Protein AF-A0A2E5TQA6-F1 (afdb_monomer)

Solvent-accessible surface area (backbone atoms only — not comparable to full-atom values): 20624 Å² total; per-residue (Å²): 137,81,85,86,77,89,79,81,74,94,66,56,70,70,44,49,50,52,19,52,49,44,51,55,39,39,76,77,41,72,73,58,45,57,60,55,40,61,75,59,32,71,75,54,33,51,56,29,52,53,41,46,72,66,55,74,89,68,59,69,68,64,54,51,52,51,49,49,53,54,50,50,57,52,48,74,74,38,82,82,77,89,46,73,68,60,58,50,50,53,50,45,73,73,61,75,68,86,74,88,72,92,64,92,61,82,86,48,65,57,52,74,56,75,82,46,61,63,68,62,53,50,63,52,45,76,80,46,54,69,68,56,51,22,52,50,50,69,57,40,53,72,67,59,39,49,56,49,45,71,74,43,56,74,66,61,36,54,54,32,59,61,42,42,80,63,65,63,93,66,57,68,70,56,53,51,51,51,35,51,51,51,50,54,50,49,61,65,69,24,59,72,54,51,50,50,50,48,38,48,51,50,17,56,51,43,54,73,38,59,68,70,66,32,51,53,54,50,52,57,37,43,77,77,38,52,69,59,39,52,55,24,57,74,56,39,76,45,76,84,53,51,68,38,37,52,66,73,52,42,30,58,46,56,74,76,54,56,56,65,43,51,22,28,40,53,58,96,54,59,67,71,53,54,49,53,54,52,72,48,45,53,74,68,55,38,56,52,34,55,54,37,36,63,62,26,71,83,69,55,48,72,67,57,22,52,53,26,38,43,51,52,51,51,49,45,52,51,38,32,77,70,66,77,32,85,84,63,68,54,75,78,78,76,75,77,74,80,77,74,79,77,75,84,80,79,73,88,87,133

Radius of gyration: 35.22 Å; Cα contacts (8 Å, |Δi|>4): 214; chains: 1; bounding box: 75×88×120 Å

Nearest PDB structures (foldseek):
  8wiw-assembly1_Z  TM=4.239E-01  e=2.970E-12  Salmonella enterica subsp. enterica serovar Typhimurium str. LT2
  8umx-assembly1_B  TM=4.425E-01  e=3.751E-11  Salmonella enterica subsp. enterica serovar Typhimurium
  8wo5-assembly1_C6  TM=2.842E-01  e=3.751E-11  Salmonella enterica subsp. enterica serovar Typhimurium str. LT2
  8umd-assembly1_B  TM=2.785E-01  e=2.424E-10  Salmonella enterica subsp. enterica serovar Typhimurium
  3usy-assembly1_A  TM=4.123E-01  e=1.967E-07  Helicobacter pylori

pLDDT: mean 73.98, std 16.47, range [30.72, 93.94]

Sequence (350 aa):
MSDAASSTSSFSEPVKKVAMLLLFLEMNKPSLSKGILKAMGESKSRIVLEAMSSLGNIDHSSFNETIMQFHQLLVEKKSMIGGKNLSSMLFQQAFDVTESKKSITYDKPFQYLESIDNDAILAMFDRLSLQMKALILYYISQEKSSQLLQKMDTETSKLLFKKVFSVKIISPNYVNKLDKKLYDQFMNSSEGQSAKSIVLKFAAILEQTPADKRNDLLSSIEEDNPELLEDIKANMLSFENLVRLKDEELQLILSNIDMKDLSYALQGVDDSIKEKIQTNISSRAKSILDEELEAAKERADDDSTNAAQLKILGMARSLQSSGKVTLKLVEAEKKEGDKGEKKDDKGDKK

Foldseek 3Di:
DDDDDDDDDPDDPVLLLVLLVLVVCCVVPNPPVVVVLVVCDDVSSVSSVVSNVVVPDDDPVVSVVSVVVVVVVVPVVDDPDPDPVVVVVVVCVVPVDPDDDPDVDPPFQLAVVVVDDLVLVVVVCVVDDLLVVLVNLLGYDPVSSVVNLVPDDPVSSVSSVVNNVVNDPDPVVVSVVVSVVSVVVSVVVCPVVVLLVVLLVVLVVLLLDFPVVSVVVLVVCCVVPVVSSVSSVLNHDALLLLLLFDLQLLLVLLVPADLLLVLLLCPPDDPVSVVSSLVSDDPVSNVVSVVSNVVCPVPHDPVSNRVSRSVSVVSSVVCCVVVNGVPDRNPDPPPPDDPPPPDPPPDDDD

Mean predicted aligned error: 21.29 Å

Structure (mmCIF, N/CA/C/O backbone):
data_AF-A0A2E5TQA6-F1
#
_entry.id   AF-A0A2E5TQA6-F1
#
loop_
_atom_site.group_PDB
_atom_site.id
_atom_site.type_symbol
_atom_site.label_atom_id
_atom_site.label_alt_id
_atom_site.label_comp_id
_atom_site.label_asym_id
_atom_site.label_entity_id
_atom_site.label_seq_id
_atom_site.pdbx_PDB_ins_code
_atom_site.Cartn_x
_atom_site.Cartn_y
_atom_site.Cartn_z
_atom_site.occupancy
_atom_site.B_iso_or_equiv
_atom_site.auth_seq_id
_atom_site.auth_comp_id
_atom_site.auth_asym_id
_atom_site.auth_atom_id
_atom_site.pdbx_PDB_model_num
ATOM 1 N N . MET A 1 1 ? 31.632 18.095 -85.632 1.00 39.78 1 MET A N 1
ATOM 2 C CA . MET A 1 1 ? 32.058 18.326 -84.234 1.00 39.78 1 MET A CA 1
ATOM 3 C C . MET A 1 1 ? 30.866 17.922 -83.372 1.00 39.78 1 MET A C 1
ATOM 5 O O . MET A 1 1 ? 29.936 18.698 -83.266 1.00 39.78 1 MET A O 1
ATOM 9 N N . SER A 1 2 ? 30.630 16.626 -83.165 1.00 35.03 2 SER A N 1
ATOM 10 C CA . SER A 1 2 ? 31.326 15.713 -82.239 1.00 35.03 2 SER A CA 1
ATOM 11 C C . SER A 1 2 ? 31.093 16.093 -80.776 1.00 35.03 2 SER A C 1
ATOM 13 O O . SER A 1 2 ? 31.707 17.036 -80.296 1.00 35.03 2 SER A O 1
ATOM 15 N N . ASP A 1 3 ? 30.211 15.314 -80.148 1.00 38.97 3 ASP A N 1
ATOM 16 C CA . ASP A 1 3 ? 30.152 14.918 -78.737 1.00 38.97 3 ASP A CA 1
ATOM 17 C C . ASP A 1 3 ? 30.360 15.951 -77.622 1.00 38.97 3 ASP A C 1
ATOM 19 O O . ASP A 1 3 ? 31.476 16.336 -77.288 1.00 38.97 3 ASP A O 1
ATOM 23 N N . ALA A 1 4 ? 29.271 16.189 -76.889 1.00 36.03 4 ALA A N 1
ATOM 24 C CA . ALA A 1 4 ? 29.278 16.044 -75.435 1.00 36.03 4 ALA A CA 1
ATOM 25 C C . ALA A 1 4 ? 27.910 15.499 -75.001 1.00 36.03 4 ALA A C 1
ATOM 27 O O . ALA A 1 4 ? 26.924 16.222 -74.869 1.00 36.03 4 ALA A O 1
ATOM 28 N N . ALA A 1 5 ? 27.868 14.175 -74.894 1.00 34.75 5 ALA A N 1
ATOM 29 C CA . ALA A 1 5 ? 26.705 13.360 -74.618 1.00 34.75 5 ALA A CA 1
ATOM 30 C C . ALA A 1 5 ? 26.041 13.654 -73.263 1.00 34.75 5 ALA A C 1
ATOM 32 O O . ALA A 1 5 ? 26.683 13.902 -72.241 1.00 34.75 5 ALA A O 1
ATOM 33 N N . SER A 1 6 ? 24.719 13.519 -73.286 1.00 42.16 6 SER A N 1
ATOM 34 C CA . SER A 1 6 ? 23.836 13.258 -72.159 1.00 42.16 6 SER A CA 1
ATOM 35 C C . SER A 1 6 ? 24.439 12.263 -71.159 1.00 42.16 6 SER A C 1
ATOM 37 O O . SER A 1 6 ? 24.748 11.127 -71.507 1.00 42.16 6 SER A O 1
ATOM 39 N N . SER A 1 7 ? 24.527 12.658 -69.892 1.00 37.16 7 SER A N 1
ATOM 40 C CA . SER A 1 7 ? 24.722 11.738 -68.764 1.00 37.16 7 SER A CA 1
ATOM 41 C C . SER A 1 7 ? 23.703 12.055 -67.671 1.00 37.16 7 SER A C 1
ATOM 43 O O . SER A 1 7 ? 24.008 12.516 -66.575 1.00 37.16 7 SER A O 1
ATOM 45 N N . THR A 1 8 ? 22.432 11.829 -67.994 1.00 39.56 8 THR A N 1
ATOM 46 C CA . THR A 1 8 ? 21.352 11.763 -67.012 1.00 39.56 8 THR A CA 1
ATOM 47 C C . THR A 1 8 ? 21.577 10.550 -66.100 1.00 39.56 8 THR A C 1
ATOM 49 O O . THR A 1 8 ? 21.474 9.403 -66.521 1.00 39.56 8 THR A O 1
ATOM 52 N N . SER A 1 9 ? 21.935 10.847 -64.848 1.00 47.84 9 SER A N 1
ATOM 53 C CA . SER A 1 9 ? 22.124 9.979 -63.673 1.00 47.84 9 SER A CA 1
ATOM 54 C C . SER A 1 9 ? 21.502 8.567 -63.745 1.00 47.84 9 SER A C 1
ATOM 56 O O . SER A 1 9 ? 20.278 8.433 -63.789 1.00 47.84 9 SER A O 1
ATOM 58 N N . SER A 1 10 ? 22.327 7.523 -63.634 1.00 61.75 10 SER A N 1
ATOM 59 C CA . SER A 1 10 ? 21.953 6.096 -63.707 1.00 61.75 10 SER A CA 1
ATOM 60 C C . SER A 1 10 ? 21.317 5.507 -62.434 1.00 61.75 10 SER A C 1
ATOM 62 O O . SER A 1 10 ? 21.095 4.298 -62.356 1.00 61.75 10 SER A O 1
ATOM 64 N N . PHE A 1 11 ? 21.016 6.324 -61.421 1.00 70.12 11 PHE A N 1
ATOM 65 C CA . PHE A 1 11 ? 20.498 5.854 -60.132 1.00 70.12 11 PHE A CA 1
ATOM 66 C C . PHE A 1 11 ? 18.977 5.975 -60.035 1.00 70.12 11 PHE A C 1
ATOM 68 O O . PHE A 1 11 ? 18.385 6.946 -60.506 1.00 70.12 11 PHE A O 1
ATOM 75 N N . SER A 1 12 ? 18.339 5.005 -59.376 1.00 78.25 12 SER A N 1
ATOM 76 C CA . SER A 1 12 ? 16.896 5.037 -59.136 1.00 78.25 12 SER A CA 1
ATOM 77 C C . SER A 1 12 ? 16.504 6.185 -58.197 1.00 78.25 12 SER A C 1
ATOM 79 O O . SER A 1 12 ? 17.264 6.571 -57.307 1.00 78.25 12 SER A O 1
ATOM 81 N N . GLU A 1 13 ? 15.290 6.713 -58.366 1.00 78.12 13 GLU A N 1
ATOM 82 C CA . GLU A 1 13 ? 14.758 7.806 -57.538 1.00 78.12 13 GLU A CA 1
ATOM 83 C C . GLU A 1 13 ? 14.867 7.550 -56.017 1.00 78.12 13 GLU A C 1
ATOM 85 O O . GLU A 1 13 ? 15.325 8.438 -55.295 1.00 78.12 13 GLU A O 1
ATOM 90 N N . PRO A 1 14 ? 14.576 6.342 -55.487 1.00 80.56 14 PRO A N 1
ATOM 91 C CA . PRO A 1 14 ? 14.785 6.052 -54.068 1.00 80.56 14 PRO A CA 1
ATOM 92 C C . PRO A 1 14 ? 16.248 6.177 -53.621 1.00 80.56 14 PRO A C 1
ATOM 94 O O . PRO A 1 14 ? 16.515 6.652 -52.521 1.00 80.56 14 PRO A O 1
ATOM 97 N N . VAL A 1 15 ? 17.206 5.779 -54.466 1.00 83.69 15 VAL A N 1
ATOM 98 C CA . VAL A 1 15 ? 18.642 5.858 -54.155 1.00 83.69 15 VAL A CA 1
ATOM 99 C C . VAL A 1 15 ? 19.094 7.314 -54.080 1.00 83.69 15 VAL A C 1
ATOM 101 O O . VAL A 1 15 ? 19.797 7.679 -53.138 1.00 83.69 15 VAL A O 1
ATOM 104 N N . LYS A 1 16 ? 18.628 8.165 -55.002 1.00 83.19 16 LYS A N 1
ATOM 105 C CA . LYS A 1 16 ? 18.900 9.611 -54.968 1.00 83.19 16 LYS A CA 1
ATOM 106 C C . LYS A 1 16 ? 18.338 10.269 -53.709 1.00 83.19 16 LYS A C 1
ATOM 108 O O . LYS A 1 16 ? 19.040 11.036 -53.059 1.00 83.19 16 LYS A O 1
ATOM 113 N N . LYS A 1 17 ? 17.109 9.922 -53.311 1.00 84.62 17 LYS A N 1
ATOM 114 C CA . LYS A 1 17 ? 16.485 10.455 -52.088 1.00 84.62 17 LYS A CA 1
ATOM 115 C C . LYS A 1 17 ? 17.251 10.067 -50.822 1.00 84.62 17 LYS A C 1
ATOM 117 O O . LYS A 1 17 ? 17.476 10.906 -49.953 1.00 84.62 17 LYS A O 1
ATOM 122 N N . VAL A 1 18 ? 17.698 8.813 -50.720 1.00 85.19 18 VAL A N 1
ATOM 123 C CA . VAL A 1 18 ? 18.524 8.359 -49.586 1.00 85.19 18 VAL A CA 1
ATOM 124 C C . VAL A 1 18 ? 19.891 9.050 -49.589 1.00 85.19 18 VAL A C 1
ATOM 126 O O . VAL A 1 18 ? 20.373 9.445 -48.530 1.00 85.19 18 VAL A O 1
ATOM 129 N N . ALA A 1 19 ? 20.491 9.257 -50.762 1.00 84.81 19 ALA A N 1
ATOM 130 C CA . ALA A 1 19 ? 21.735 10.005 -50.905 1.00 84.81 19 ALA A CA 1
ATOM 131 C C . ALA A 1 19 ? 21.589 11.468 -50.431 1.00 84.81 19 ALA A C 1
ATOM 133 O O . ALA A 1 19 ? 22.419 11.946 -49.658 1.00 84.81 19 ALA A O 1
ATOM 134 N N . MET A 1 20 ? 20.495 12.150 -50.793 1.00 83.38 20 MET A N 1
ATOM 135 C CA . MET A 1 20 ? 20.179 13.502 -50.303 1.00 83.38 20 MET A CA 1
ATOM 136 C C . MET A 1 20 ? 20.001 13.546 -48.780 1.00 83.38 20 MET A C 1
ATOM 138 O O . MET A 1 20 ? 20.528 14.442 -48.121 1.00 83.38 20 MET A O 1
ATOM 142 N N . LEU A 1 21 ? 19.315 12.556 -48.199 1.00 84.25 21 LEU A N 1
ATOM 143 C CA . LEU A 1 21 ? 19.146 12.454 -46.748 1.00 84.25 21 LEU A CA 1
ATOM 144 C C . LEU A 1 21 ? 20.486 12.269 -46.025 1.00 84.25 21 LEU A C 1
ATOM 146 O O . LEU A 1 21 ? 20.735 12.916 -45.010 1.00 84.25 21 LEU A O 1
ATOM 150 N N . LEU A 1 22 ? 21.359 11.394 -46.528 1.00 82.81 22 LEU A N 1
ATOM 151 C CA . LEU A 1 22 ? 22.677 11.183 -45.929 1.00 82.81 22 LEU A CA 1
ATOM 152 C C . LEU A 1 22 ? 23.557 12.433 -46.032 1.00 82.81 22 LEU A C 1
ATOM 154 O O . LEU A 1 22 ? 24.262 12.744 -45.074 1.00 82.81 22 LEU A O 1
ATOM 158 N N . LEU A 1 23 ? 23.468 13.174 -47.141 1.00 82.94 23 LEU A N 1
ATOM 159 C CA . LEU A 1 23 ? 24.154 14.455 -47.306 1.00 82.94 23 LEU A CA 1
ATOM 160 C C . LEU A 1 23 ? 23.667 15.480 -46.272 1.00 82.94 23 LEU A C 1
ATOM 162 O O . LEU A 1 23 ? 24.480 16.085 -45.577 1.00 82.94 23 LEU A O 1
ATOM 166 N N . PHE A 1 24 ? 22.347 15.613 -46.101 1.00 82.62 24 PHE A N 1
ATOM 167 C CA . PHE A 1 24 ? 21.751 16.487 -45.087 1.00 82.62 24 PHE A CA 1
ATOM 168 C C . PHE A 1 24 ? 22.234 16.157 -43.670 1.00 82.62 24 PHE A C 1
ATOM 170 O O . PHE A 1 24 ? 22.568 17.055 -42.894 1.00 82.62 24 PHE A O 1
ATOM 177 N N . LEU A 1 25 ? 22.262 14.868 -43.323 1.00 81.94 25 LEU A N 1
ATOM 178 C CA . LEU A 1 25 ? 22.690 14.420 -42.002 1.00 81.94 25 LEU A CA 1
ATOM 179 C C . LEU A 1 25 ? 24.168 14.723 -41.759 1.00 81.94 25 LEU A C 1
ATOM 181 O O . LEU A 1 25 ? 24.500 15.197 -40.677 1.00 81.94 25 LEU A O 1
ATOM 185 N N . GLU A 1 26 ? 25.033 14.504 -42.750 1.00 79.56 26 GLU A N 1
ATOM 186 C CA . GLU A 1 26 ? 26.470 14.750 -42.604 1.00 79.56 26 GLU A CA 1
ATOM 187 C C . GLU A 1 26 ? 26.802 16.248 -42.532 1.00 79.56 26 GLU A C 1
ATOM 189 O O . GLU A 1 26 ? 27.654 16.640 -41.739 1.00 79.56 26 GLU A O 1
ATOM 194 N N . MET A 1 27 ? 26.085 17.095 -43.283 1.00 76.75 27 MET A N 1
ATOM 195 C CA . MET A 1 27 ? 26.257 18.554 -43.231 1.00 76.75 27 MET A CA 1
ATOM 196 C C . MET A 1 27 ? 25.853 19.155 -41.880 1.00 76.75 27 MET A C 1
ATOM 198 O O . MET A 1 27 ? 26.500 20.084 -41.406 1.00 76.75 27 MET A O 1
ATOM 202 N N . ASN A 1 28 ? 24.791 18.639 -41.252 1.00 73.38 28 ASN A N 1
ATOM 203 C CA . ASN A 1 28 ? 24.280 19.192 -39.994 1.00 73.38 28 ASN A CA 1
ATOM 204 C C . ASN A 1 28 ? 24.880 18.529 -38.747 1.00 73.38 28 ASN A C 1
ATOM 206 O O . ASN A 1 28 ? 25.003 19.173 -37.705 1.00 73.38 28 ASN A O 1
ATOM 210 N N . LYS A 1 29 ? 25.214 17.234 -38.814 1.00 73.75 29 LYS A N 1
ATOM 211 C CA . LYS A 1 29 ? 25.762 16.449 -37.697 1.00 73.75 29 LYS A CA 1
ATOM 212 C C . LYS A 1 29 ? 26.715 15.362 -38.219 1.00 73.75 29 LYS A C 1
ATOM 214 O O . LYS A 1 29 ? 26.279 14.232 -38.476 1.00 73.75 29 LYS A O 1
ATOM 219 N N . PRO A 1 30 ? 28.020 15.670 -38.306 1.00 72.69 30 PRO A N 1
ATOM 220 C CA . PRO A 1 30 ? 29.021 14.737 -38.806 1.00 72.69 30 PRO A CA 1
ATOM 221 C C . PRO A 1 30 ? 28.993 13.401 -38.052 1.00 72.69 30 PRO A C 1
ATOM 223 O O . PRO A 1 30 ? 28.772 13.363 -36.841 1.00 72.69 30 PRO A O 1
ATOM 226 N N . SER A 1 31 ? 29.264 12.294 -38.745 1.00 69.00 31 SER A N 1
ATOM 227 C CA . SER A 1 31 ? 29.300 10.916 -38.213 1.00 69.00 31 SER A CA 1
ATOM 228 C C . SER A 1 31 ? 27.961 10.225 -37.906 1.00 69.00 31 SER A C 1
ATOM 230 O O . SER A 1 31 ? 27.978 9.040 -37.550 1.00 69.00 31 SER A O 1
ATOM 232 N N . LEU A 1 32 ? 26.799 10.873 -38.071 1.00 69.19 32 LEU A N 1
ATOM 233 C CA . LEU A 1 32 ? 25.497 10.197 -37.904 1.00 69.19 32 LEU A CA 1
ATOM 234 C C . LEU A 1 32 ? 25.184 9.212 -39.041 1.00 69.19 32 LEU A C 1
ATOM 236 O O . LEU A 1 32 ? 24.580 8.160 -38.804 1.00 69.19 32 LEU A O 1
ATOM 240 N N . SER A 1 33 ? 25.649 9.505 -40.256 1.00 74.75 33 SER A N 1
ATOM 241 C CA . SER A 1 33 ? 25.479 8.654 -41.443 1.00 74.75 33 SER A CA 1
ATOM 242 C C . SER A 1 33 ? 26.120 7.266 -41.276 1.00 74.75 33 SER A C 1
ATOM 244 O O . SER A 1 33 ? 25.622 6.273 -41.812 1.00 74.75 33 SER A O 1
ATOM 246 N N . LYS A 1 34 ? 27.167 7.151 -40.444 1.00 76.50 34 LYS A N 1
ATOM 247 C CA . LYS A 1 34 ? 27.915 5.909 -40.177 1.00 76.50 34 LYS A CA 1
ATOM 248 C C . LYS A 1 34 ? 27.029 4.766 -39.683 1.00 76.50 34 LYS A C 1
ATOM 250 O O . LYS A 1 34 ? 27.237 3.616 -40.069 1.00 76.50 34 LYS A O 1
ATOM 255 N N . GLY A 1 35 ? 26.066 5.059 -38.808 1.00 74.88 35 GLY A N 1
ATOM 256 C CA . GLY A 1 35 ? 25.142 4.049 -38.283 1.00 74.88 35 GLY A CA 1
ATOM 257 C C . GLY A 1 35 ? 24.196 3.518 -39.360 1.00 74.88 35 GLY A C 1
ATOM 258 O O . GLY A 1 35 ? 23.976 2.311 -39.450 1.00 74.88 35 GLY A O 1
ATOM 259 N N . ILE A 1 36 ? 23.706 4.417 -40.216 1.00 79.69 36 ILE A N 1
ATOM 260 C CA . ILE A 1 36 ? 22.787 4.101 -41.315 1.00 79.69 36 ILE A CA 1
ATOM 261 C C . ILE A 1 36 ? 23.509 3.262 -42.376 1.00 79.69 36 ILE A C 1
ATOM 263 O O . ILE A 1 36 ? 23.025 2.195 -42.747 1.00 79.69 36 ILE A O 1
ATOM 267 N N . LEU A 1 37 ? 24.717 3.666 -42.778 1.00 80.44 37 LEU A N 1
ATOM 268 C CA . LEU A 1 37 ? 25.537 2.935 -43.750 1.00 80.44 37 LEU A CA 1
ATOM 269 C C . LEU A 1 37 ? 25.897 1.519 -43.270 1.00 80.44 37 LEU A C 1
ATOM 271 O O . LEU A 1 37 ? 25.892 0.569 -44.054 1.00 80.44 37 LEU A O 1
ATOM 275 N N . LYS A 1 38 ? 26.170 1.342 -41.971 1.00 80.69 38 LYS A N 1
ATOM 276 C CA . LYS A 1 38 ? 26.390 0.005 -41.397 1.00 80.69 38 LYS A CA 1
ATOM 277 C C . LYS A 1 38 ? 25.131 -0.856 -41.441 1.00 80.69 38 LYS A C 1
ATOM 279 O O . LYS A 1 38 ? 25.222 -2.032 -41.776 1.00 80.69 38 LYS A O 1
ATOM 284 N N . ALA A 1 39 ? 23.972 -0.283 -41.121 1.00 78.31 39 ALA A N 1
ATOM 285 C CA . ALA A 1 39 ? 22.700 -1.002 -41.124 1.00 78.31 39 ALA A CA 1
ATOM 286 C C . ALA A 1 39 ? 22.240 -1.401 -42.538 1.00 78.31 39 ALA A C 1
ATOM 288 O O . ALA A 1 39 ? 21.592 -2.431 -42.704 1.00 78.31 39 ALA A O 1
ATOM 289 N N . MET A 1 40 ? 22.591 -0.614 -43.560 1.00 77.81 40 MET A N 1
ATOM 290 C CA . MET A 1 40 ? 22.269 -0.905 -44.963 1.00 77.81 40 MET A CA 1
ATOM 291 C C . MET A 1 40 ? 23.146 -2.006 -45.581 1.00 77.81 40 MET A C 1
ATOM 293 O O . MET A 1 40 ? 22.749 -2.607 -46.582 1.00 77.81 40 MET A O 1
ATOM 297 N N . GLY A 1 41 ? 24.303 -2.298 -44.981 1.00 79.50 41 GLY A N 1
ATOM 298 C CA . GLY A 1 41 ? 25.289 -3.243 -45.504 1.00 79.50 41 GLY A CA 1
ATOM 299 C C . GLY A 1 41 ? 26.155 -2.655 -46.625 1.00 79.50 41 GLY A C 1
ATOM 300 O O . GLY A 1 41 ? 25.777 -1.699 -47.299 1.00 79.50 41 GLY A O 1
ATOM 301 N N . GLU A 1 42 ? 27.339 -3.235 -46.834 1.00 78.38 42 GLU A N 1
ATOM 302 C CA . GLU A 1 42 ? 28.394 -2.662 -47.689 1.00 78.38 42 GLU A CA 1
ATOM 303 C C . GLU A 1 42 ? 27.966 -2.466 -49.153 1.0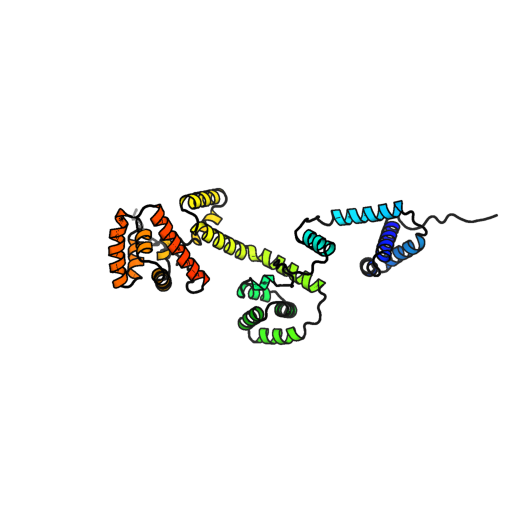0 78.38 42 GLU A C 1
ATOM 305 O O . GLU A 1 42 ? 28.193 -1.403 -49.728 1.00 78.38 42 GLU A O 1
ATOM 310 N N . SER A 1 43 ? 27.289 -3.459 -49.738 1.00 75.44 43 SER A N 1
ATOM 311 C CA . SER A 1 43 ? 26.859 -3.422 -51.142 1.00 75.44 43 SER A CA 1
ATOM 312 C C . SER A 1 43 ? 25.878 -2.275 -51.428 1.00 75.44 43 SER A C 1
ATOM 314 O O . SER A 1 43 ? 26.066 -1.531 -52.389 1.00 75.44 43 SER A O 1
ATOM 316 N N . LYS A 1 44 ? 24.872 -2.066 -50.566 1.00 78.88 44 LYS A N 1
ATOM 317 C CA . LYS A 1 44 ? 23.877 -0.990 -50.734 1.00 78.88 44 LYS A CA 1
ATOM 318 C C . LYS A 1 44 ? 24.458 0.380 -50.398 1.00 78.88 44 LYS A C 1
ATOM 320 O O . LYS A 1 44 ? 24.168 1.354 -51.083 1.00 78.88 44 LYS A O 1
ATOM 325 N N . SER A 1 45 ? 25.299 0.445 -49.370 1.00 81.50 45 SER A N 1
ATOM 326 C CA . SER A 1 45 ? 25.977 1.675 -48.964 1.00 81.50 45 SER A CA 1
ATOM 327 C C . SER A 1 45 ? 26.901 2.211 -50.050 1.00 81.50 45 SER A C 1
ATOM 329 O O . SER A 1 45 ? 26.925 3.416 -50.269 1.00 81.50 45 SER A O 1
ATOM 331 N N . ARG A 1 46 ? 27.597 1.336 -50.790 1.00 79.44 46 ARG A N 1
ATOM 332 C CA . ARG A 1 46 ? 28.438 1.749 -51.922 1.00 79.44 46 ARG A CA 1
ATOM 333 C C . ARG A 1 46 ? 27.625 2.449 -53.015 1.00 79.44 46 ARG A C 1
ATOM 335 O O . ARG A 1 46 ? 28.013 3.528 -53.438 1.00 79.44 46 ARG A O 1
ATOM 342 N N . ILE A 1 47 ? 26.475 1.884 -53.392 1.00 82.12 47 ILE A N 1
ATOM 343 C CA . ILE A 1 47 ? 25.579 2.455 -54.414 1.00 82.12 47 ILE A CA 1
ATOM 344 C C . ILE A 1 47 ? 25.065 3.837 -53.987 1.00 82.12 47 ILE A C 1
ATOM 346 O O . ILE A 1 47 ? 25.021 4.764 -54.789 1.00 82.12 47 ILE A O 1
ATOM 350 N N . VAL A 1 48 ? 24.686 3.995 -52.716 1.00 83.38 48 VAL A N 1
ATOM 351 C CA . VAL A 1 48 ? 24.182 5.277 -52.204 1.00 83.38 48 VAL A CA 1
ATOM 352 C C . VAL A 1 48 ? 25.292 6.322 -52.093 1.00 83.38 48 VAL A C 1
ATOM 354 O O . VAL A 1 48 ? 25.054 7.477 -52.425 1.00 83.38 48 VAL A O 1
ATOM 357 N N . LEU A 1 49 ? 26.498 5.945 -51.664 1.00 81.88 49 LEU A N 1
ATOM 358 C CA . LEU A 1 49 ? 27.641 6.862 -51.598 1.00 81.88 49 LEU A CA 1
ATOM 359 C C . LEU A 1 49 ? 28.091 7.314 -52.994 1.00 81.88 49 LEU A C 1
ATOM 361 O O . LEU A 1 49 ? 28.405 8.484 -53.185 1.00 81.88 49 LEU A O 1
ATOM 365 N N . GLU A 1 50 ? 28.063 6.416 -53.978 1.00 80.56 50 GLU A N 1
ATOM 366 C CA . GLU A 1 50 ? 28.332 6.756 -55.378 1.00 80.56 50 GLU A CA 1
ATOM 367 C C . GLU A 1 50 ? 27.266 7.710 -55.931 1.00 80.56 50 GLU A C 1
ATOM 369 O O . GLU A 1 50 ? 27.593 8.725 -56.551 1.00 80.56 50 GLU A O 1
ATOM 374 N N . ALA A 1 51 ? 25.994 7.460 -55.601 1.00 81.81 51 ALA A N 1
ATOM 375 C CA . ALA A 1 51 ? 24.915 8.386 -55.907 1.00 81.81 51 ALA A CA 1
ATOM 376 C C . ALA A 1 51 ? 25.155 9.757 -55.254 1.00 81.81 51 ALA A C 1
ATOM 378 O O . ALA A 1 51 ? 25.072 10.757 -55.960 1.00 81.81 51 ALA A O 1
ATOM 379 N N . MET A 1 52 ? 25.540 9.818 -53.971 1.00 80.19 52 MET A N 1
ATOM 380 C CA . MET A 1 52 ? 25.879 11.069 -53.269 1.00 80.19 52 MET A CA 1
ATOM 381 C C . MET A 1 52 ? 26.976 11.862 -53.980 1.00 80.19 52 MET A C 1
ATOM 383 O O . MET A 1 52 ? 26.842 13.073 -54.133 1.00 80.19 52 MET A O 1
ATOM 387 N N . SER A 1 53 ? 28.035 11.196 -54.444 1.00 81.62 53 SER A N 1
ATOM 388 C CA . SER A 1 53 ? 29.110 11.843 -55.205 1.00 81.62 53 SER A CA 1
ATOM 389 C C . SER A 1 53 ? 28.646 12.359 -56.571 1.00 81.62 53 SER A C 1
ATOM 391 O O . SER A 1 53 ? 29.180 13.350 -57.060 1.00 81.62 53 SER A O 1
ATOM 393 N N . SER A 1 54 ? 27.641 11.719 -57.176 1.00 79.69 54 SER A N 1
ATOM 394 C CA . SER A 1 54 ? 27.085 12.095 -58.483 1.00 79.69 54 SER A CA 1
ATOM 395 C C . SER A 1 54 ? 25.967 13.149 -58.436 1.00 79.69 54 SER A C 1
ATOM 397 O O . SER A 1 54 ? 25.536 13.612 -59.489 1.00 79.69 54 SER A O 1
ATOM 399 N N . LEU A 1 55 ? 25.480 13.530 -57.245 1.00 73.19 55 LEU A N 1
ATOM 400 C CA . LEU A 1 55 ? 24.310 14.410 -57.096 1.00 73.19 55 LEU A CA 1
ATOM 401 C C . LEU A 1 55 ? 24.543 15.855 -57.577 1.00 73.19 55 LEU A C 1
ATOM 403 O O . LEU A 1 55 ? 23.570 16.547 -57.870 1.00 73.19 55 LEU A O 1
ATOM 407 N N . GLY A 1 56 ? 25.795 16.306 -57.699 1.00 71.50 56 GLY A N 1
ATOM 408 C CA . GLY A 1 56 ? 26.119 17.635 -58.228 1.00 71.50 56 GLY A CA 1
ATOM 409 C C . GLY A 1 56 ? 25.461 18.780 -57.445 1.00 71.50 56 GLY A C 1
ATOM 410 O O . GLY A 1 56 ? 25.353 18.723 -56.221 1.00 71.50 56 GLY A O 1
ATOM 411 N N . ASN A 1 57 ? 25.040 19.837 -58.151 1.00 70.94 57 ASN A N 1
ATOM 412 C CA . ASN A 1 57 ? 24.314 20.953 -57.545 1.00 70.94 57 ASN A CA 1
ATOM 413 C C . ASN A 1 57 ? 22.817 20.619 -57.473 1.00 70.94 57 ASN A C 1
ATOM 415 O O . ASN A 1 57 ? 22.150 20.515 -58.502 1.00 70.94 57 ASN A O 1
ATOM 419 N N . ILE A 1 58 ? 22.306 20.429 -56.260 1.00 74.62 58 ILE A N 1
ATOM 420 C CA . ILE A 1 58 ? 20.912 20.055 -56.016 1.00 74.62 58 ILE A CA 1
ATOM 421 C C . ILE A 1 58 ? 20.115 21.330 -55.764 1.00 74.62 58 ILE A C 1
ATOM 423 O O . ILE A 1 58 ? 20.497 22.139 -54.920 1.00 74.62 58 ILE A O 1
ATOM 427 N N . ASP A 1 59 ? 18.992 21.496 -56.461 1.00 76.69 59 ASP A N 1
ATOM 428 C CA . ASP A 1 59 ? 18.090 22.610 -56.191 1.00 76.69 59 ASP A CA 1
ATOM 429 C C . ASP A 1 59 ? 17.543 22.542 -54.753 1.00 76.69 59 ASP A C 1
ATOM 431 O O . ASP A 1 59 ? 17.075 21.496 -54.286 1.00 76.69 59 ASP A O 1
ATOM 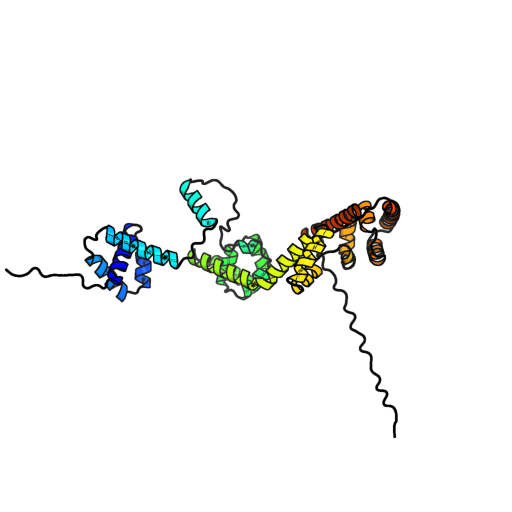435 N N . HIS A 1 60 ? 17.583 23.678 -54.054 1.00 71.38 60 HIS A N 1
ATOM 436 C CA . HIS A 1 60 ? 17.184 23.773 -52.651 1.00 71.38 60 HIS A CA 1
ATOM 437 C C . HIS A 1 60 ? 15.717 23.377 -52.431 1.00 71.38 60 HIS A C 1
ATOM 439 O O . HIS A 1 60 ? 15.392 22.846 -51.366 1.00 71.38 60 HIS A O 1
ATOM 445 N N . SER A 1 61 ? 14.834 23.594 -53.416 1.00 72.75 61 SER A N 1
ATOM 446 C CA . SER A 1 61 ? 13.416 23.237 -53.289 1.00 72.75 61 SER A CA 1
ATOM 447 C C . SER A 1 61 ? 13.213 21.717 -53.269 1.00 72.75 61 SER A C 1
ATOM 449 O O . SER A 1 61 ? 12.600 21.188 -52.342 1.00 72.75 61 SER A O 1
ATOM 451 N N . SER A 1 62 ? 13.832 21.005 -54.215 1.00 74.44 62 SER A N 1
ATOM 452 C CA . SER A 1 62 ? 13.749 19.544 -54.342 1.00 74.44 62 SER A CA 1
ATOM 453 C C . SER A 1 62 ? 14.417 18.820 -53.169 1.00 74.44 62 SER A C 1
ATOM 455 O O . SER A 1 62 ? 13.924 17.797 -52.674 1.00 74.44 62 SER A O 1
ATOM 457 N N . PHE A 1 63 ? 15.519 19.384 -52.671 1.00 79.25 63 PHE A N 1
ATOM 458 C CA . PHE A 1 63 ? 16.196 18.878 -51.485 1.00 79.25 63 PHE A CA 1
ATOM 459 C C . PHE A 1 63 ? 15.301 18.978 -50.243 1.00 79.25 63 PHE A C 1
ATOM 461 O O . PHE A 1 63 ? 15.087 17.977 -49.557 1.00 79.25 63 PHE A O 1
ATOM 468 N N . ASN A 1 64 ? 14.717 20.153 -49.984 1.00 78.50 64 ASN A N 1
ATOM 469 C CA . ASN A 1 64 ? 13.825 20.357 -48.841 1.00 78.50 64 ASN A CA 1
ATOM 470 C C . ASN A 1 64 ? 12.571 19.480 -48.918 1.00 78.50 64 ASN A C 1
ATOM 472 O O . ASN A 1 64 ? 12.179 18.894 -47.909 1.00 78.50 64 ASN A O 1
ATOM 476 N N . GLU A 1 65 ? 11.982 19.326 -50.105 1.00 83.25 65 GLU A N 1
ATOM 477 C CA . GLU A 1 65 ? 10.830 18.447 -50.313 1.00 83.25 65 GLU A CA 1
ATOM 478 C C . GLU A 1 65 ? 11.160 16.994 -49.939 1.00 83.25 65 GLU A C 1
ATOM 480 O O . GLU A 1 65 ? 10.415 16.338 -49.208 1.00 83.25 65 GLU A O 1
ATOM 485 N N . THR A 1 66 ? 12.325 16.503 -50.368 1.00 82.50 66 THR A N 1
ATOM 486 C CA . THR A 1 66 ? 12.790 15.150 -50.045 1.00 82.50 66 THR A CA 1
ATOM 487 C C . THR A 1 66 ? 12.991 14.968 -48.539 1.00 82.50 66 THR A C 1
ATOM 489 O O . THR A 1 66 ? 12.550 13.964 -47.974 1.00 82.50 66 THR A O 1
ATOM 492 N N . ILE A 1 67 ? 13.604 15.940 -47.855 1.00 82.19 67 ILE A N 1
ATOM 493 C CA . ILE A 1 67 ? 13.788 15.890 -46.397 1.00 82.19 67 ILE A CA 1
ATOM 494 C C . ILE A 1 67 ? 12.442 15.926 -45.661 1.00 82.19 67 ILE A C 1
ATOM 496 O O . ILE A 1 67 ? 12.248 15.160 -44.714 1.00 82.19 67 ILE A O 1
ATOM 500 N N . MET A 1 68 ? 11.486 16.739 -46.118 1.00 79.19 68 MET A N 1
ATOM 501 C CA . MET A 1 68 ? 10.132 16.772 -45.557 1.00 79.19 68 MET A CA 1
ATOM 502 C C . MET A 1 68 ? 9.399 15.438 -45.725 1.00 79.19 68 MET A C 1
ATOM 504 O O . MET A 1 68 ? 8.746 14.989 -44.784 1.00 79.19 68 MET A O 1
ATOM 508 N N . GLN A 1 69 ? 9.554 14.757 -46.865 1.00 78.62 69 GLN A N 1
ATOM 509 C CA . GLN A 1 69 ? 8.993 13.416 -47.073 1.00 78.62 69 GLN A CA 1
ATOM 510 C C . GLN A 1 69 ? 9.566 12.401 -46.067 1.00 78.62 69 GLN A C 1
ATOM 512 O O . GLN A 1 69 ? 8.817 11.624 -45.476 1.00 78.62 69 GLN A O 1
ATOM 517 N N . PHE A 1 70 ? 10.878 12.431 -45.799 1.00 78.44 70 PHE A N 1
ATOM 518 C CA . PHE A 1 70 ? 11.480 11.578 -44.763 1.00 78.44 70 PHE A CA 1
ATOM 519 C C . PHE A 1 70 ? 11.025 11.948 -43.348 1.00 78.44 70 PHE A C 1
ATOM 521 O O . PHE A 1 70 ? 10.806 11.056 -42.527 1.00 78.44 70 PHE A O 1
ATOM 528 N N . HIS A 1 71 ? 10.860 13.240 -43.058 1.00 74.94 71 HIS A N 1
ATOM 529 C CA . HIS A 1 71 ? 10.320 13.701 -41.783 1.00 74.94 71 HIS A CA 1
ATOM 530 C C . HIS A 1 71 ? 8.888 13.192 -41.573 1.00 74.94 71 HIS A C 1
ATOM 532 O O . HIS A 1 71 ? 8.600 12.620 -40.525 1.00 74.94 71 HIS A O 1
ATOM 538 N N . GLN A 1 72 ? 8.022 13.301 -42.583 1.00 74.88 72 GLN A N 1
ATOM 539 C CA . GLN A 1 72 ? 6.649 12.793 -42.531 1.00 74.88 72 GLN A CA 1
ATOM 540 C C . GLN A 1 72 ? 6.610 11.284 -42.252 1.00 74.88 72 GLN A C 1
ATOM 542 O O . GLN A 1 72 ? 5.887 10.845 -41.363 1.00 74.88 72 GLN A O 1
ATOM 547 N N . LEU A 1 73 ? 7.461 10.496 -42.919 1.00 72.12 73 LEU A N 1
ATOM 548 C CA . LEU A 1 73 ? 7.566 9.049 -42.685 1.00 72.12 73 LEU A CA 1
ATOM 549 C C . LEU A 1 73 ? 8.065 8.695 -41.273 1.00 72.12 73 LEU A C 1
ATOM 551 O O . LEU A 1 73 ? 7.691 7.658 -40.719 1.00 72.12 73 LEU A O 1
ATOM 555 N N . LEU A 1 74 ? 8.925 9.529 -40.678 1.00 65.88 74 LEU A N 1
ATOM 556 C CA . LEU A 1 74 ? 9.373 9.360 -39.292 1.00 65.88 74 LEU A CA 1
ATOM 557 C C . LEU A 1 74 ? 8.276 9.718 -38.288 1.00 65.88 74 LEU A C 1
ATOM 559 O O . LEU A 1 74 ? 8.167 9.047 -37.261 1.00 65.88 74 LEU A O 1
ATOM 563 N N . VAL A 1 75 ? 7.486 10.752 -38.581 1.00 63.38 75 VAL A N 1
ATOM 564 C CA . VAL A 1 75 ? 6.366 11.206 -37.750 1.00 63.38 75 VAL A CA 1
ATOM 565 C C . VAL A 1 75 ? 5.200 10.222 -37.809 1.00 63.38 75 VAL A C 1
ATOM 567 O O . VAL A 1 75 ? 4.695 9.843 -36.763 1.00 63.38 75 VAL A O 1
ATOM 570 N N . GLU A 1 76 ? 4.830 9.703 -38.980 1.00 58.44 76 GLU A N 1
ATOM 571 C CA . GLU A 1 76 ? 3.786 8.670 -39.093 1.00 58.44 76 GLU A CA 1
ATOM 572 C C . GLU A 1 76 ? 4.150 7.377 -38.348 1.00 58.44 76 GLU A C 1
ATOM 574 O O . GLU A 1 76 ? 3.282 6.720 -37.778 1.00 58.44 76 GLU A O 1
ATOM 579 N N . LYS A 1 77 ? 5.442 7.020 -38.291 1.00 48.53 77 LYS A N 1
ATOM 580 C CA . LYS A 1 77 ? 5.923 5.857 -37.522 1.00 48.53 77 LYS A CA 1
ATOM 581 C C . LYS A 1 77 ? 6.131 6.118 -36.031 1.00 48.53 77 LYS A C 1
ATOM 583 O O . LYS A 1 77 ? 6.259 5.157 -35.270 1.00 48.53 77 LYS A O 1
ATOM 588 N N . LYS A 1 78 ? 6.199 7.375 -35.592 1.00 42.84 78 LYS A N 1
ATOM 589 C CA . LYS A 1 78 ? 6.297 7.743 -34.176 1.00 42.84 78 LYS A CA 1
ATOM 590 C C . LYS A 1 78 ? 5.002 8.412 -33.755 1.00 42.84 78 LYS A C 1
ATOM 592 O O . LYS A 1 78 ? 4.825 9.600 -33.979 1.00 42.84 78 LYS A O 1
ATOM 597 N N . SER A 1 79 ? 4.157 7.664 -33.048 1.00 37.75 79 SER A N 1
ATOM 598 C CA . SER A 1 79 ? 3.048 8.236 -32.283 1.00 37.75 79 SER A CA 1
ATOM 599 C C . SER A 1 79 ? 3.557 9.458 -31.506 1.00 37.75 79 SER A C 1
ATOM 601 O O . SER A 1 79 ? 4.401 9.327 -30.614 1.00 37.75 79 SER A O 1
ATOM 603 N N . MET A 1 80 ? 3.119 10.651 -31.910 1.00 43.53 80 MET A N 1
ATOM 604 C CA . MET A 1 80 ? 3.485 11.914 -31.277 1.00 43.53 80 MET A CA 1
ATOM 605 C C . MET A 1 80 ? 2.808 11.958 -29.907 1.00 43.53 80 MET A C 1
ATOM 607 O O . MET A 1 80 ? 1.662 12.376 -29.776 1.00 43.53 80 MET A O 1
ATOM 611 N N . ILE A 1 81 ? 3.501 11.475 -28.878 1.00 45.16 81 ILE A N 1
ATOM 612 C CA . ILE A 1 81 ? 3.051 11.603 -27.494 1.00 45.16 81 ILE A CA 1
ATOM 613 C C . ILE A 1 81 ? 3.510 12.975 -27.002 1.00 45.16 81 ILE A C 1
ATOM 615 O O . ILE A 1 81 ? 4.666 13.162 -26.618 1.00 45.16 81 ILE A O 1
ATOM 619 N N . GLY A 1 82 ? 2.596 13.943 -27.024 1.00 41.69 82 GLY A N 1
ATOM 620 C CA . GLY A 1 82 ? 2.729 15.158 -26.231 1.00 41.69 82 GLY A CA 1
ATOM 621 C C . GLY A 1 82 ? 2.668 14.776 -24.755 1.00 41.69 82 GLY A C 1
ATOM 622 O O . GLY A 1 82 ? 1.628 14.359 -24.256 1.00 41.69 82 GLY A O 1
ATOM 623 N N . GLY A 1 83 ? 3.800 14.860 -24.064 1.00 49.72 83 GLY A N 1
ATOM 624 C CA . GLY A 1 83 ? 3.907 14.485 -22.660 1.00 49.72 83 GLY A CA 1
ATOM 625 C C . GLY A 1 83 ? 4.948 15.327 -21.941 1.00 49.72 83 GLY A C 1
ATOM 626 O O . GLY A 1 83 ? 5.844 15.892 -22.574 1.00 49.72 83 GLY A O 1
ATOM 627 N N . LYS A 1 84 ? 4.831 15.381 -20.608 1.00 46.91 84 LYS A N 1
ATOM 628 C CA . LYS A 1 84 ? 5.596 16.258 -19.701 1.00 46.91 84 LYS A CA 1
ATOM 629 C C . LYS A 1 84 ? 7.110 16.312 -19.980 1.00 46.91 84 LYS A C 1
ATOM 631 O O . LYS A 1 84 ? 7.719 17.358 -19.793 1.00 46.91 84 LYS A O 1
ATOM 636 N N . ASN A 1 85 ? 7.705 15.240 -20.507 1.00 43.78 85 ASN A N 1
ATOM 637 C CA . ASN A 1 85 ? 9.128 15.189 -20.858 1.00 43.78 85 ASN A CA 1
ATOM 638 C C . ASN A 1 85 ? 9.532 16.124 -22.011 1.00 43.78 85 ASN A C 1
ATOM 640 O O . ASN A 1 85 ? 10.592 16.739 -21.935 1.00 43.78 85 ASN A O 1
ATOM 644 N N . LEU A 1 86 ? 8.710 16.269 -23.060 1.00 50.47 86 LEU A N 1
ATOM 645 C CA . LEU A 1 86 ? 9.034 17.160 -24.183 1.00 50.47 86 LEU A CA 1
ATOM 646 C C . LEU A 1 86 ? 8.874 18.627 -23.772 1.00 50.47 86 LEU A C 1
ATOM 648 O O . LEU A 1 86 ? 9.730 19.448 -24.086 1.00 50.47 86 LEU A O 1
ATOM 652 N N . SER A 1 87 ? 7.827 18.944 -23.003 1.00 53.38 87 SER A N 1
ATOM 653 C CA . SER A 1 87 ? 7.630 20.291 -22.458 1.00 53.38 87 SER A CA 1
ATOM 654 C C . SER A 1 87 ? 8.751 20.690 -21.500 1.00 53.38 87 SER A C 1
ATOM 656 O O . SER A 1 87 ? 9.237 21.811 -21.584 1.00 53.38 87 SER A O 1
ATOM 658 N N . SER A 1 88 ? 9.209 19.780 -20.634 1.00 50.69 88 SER A N 1
ATOM 659 C CA . SER A 1 88 ? 10.313 20.060 -19.710 1.00 50.69 88 SER A CA 1
ATOM 660 C C . SER A 1 88 ? 11.651 20.211 -20.432 1.00 50.69 88 SER A C 1
ATOM 662 O O . SER A 1 88 ? 12.403 21.116 -20.096 1.00 50.69 88 SER A O 1
ATOM 664 N N . MET A 1 89 ? 11.925 19.401 -21.461 1.00 53.25 89 MET A N 1
ATOM 665 C CA . MET A 1 89 ? 13.147 19.520 -22.267 1.00 53.25 89 MET A CA 1
ATOM 666 C C . MET A 1 89 ? 13.186 20.833 -23.063 1.00 53.25 89 MET A C 1
ATOM 668 O O . MET A 1 89 ? 14.207 21.518 -23.059 1.00 53.25 89 MET A O 1
ATOM 672 N N . LEU A 1 90 ? 12.069 21.219 -23.692 1.00 57.91 90 LEU A N 1
ATOM 673 C CA . LEU A 1 90 ? 11.956 22.491 -24.412 1.00 57.91 90 LEU A CA 1
ATOM 674 C C . LEU A 1 90 ? 12.078 23.689 -23.464 1.00 57.91 90 LEU A C 1
ATOM 676 O O . LEU A 1 90 ? 12.743 24.664 -23.796 1.00 57.91 90 LEU A O 1
ATOM 680 N N . PHE A 1 91 ? 11.494 23.599 -22.267 1.00 60.22 91 PHE A N 1
ATOM 681 C CA . PHE A 1 91 ? 11.612 24.637 -21.244 1.00 60.22 91 PHE A CA 1
ATOM 682 C C . PHE A 1 91 ? 13.053 24.769 -20.725 1.00 60.22 91 PHE A C 1
ATOM 684 O O . PHE A 1 91 ? 13.557 25.874 -20.556 1.00 60.22 91 PHE A O 1
ATOM 691 N N . GLN A 1 92 ? 13.750 23.650 -20.531 1.00 57.97 92 GLN A N 1
ATOM 692 C CA . GLN A 1 92 ? 15.128 23.638 -20.044 1.00 57.97 92 GLN A CA 1
ATOM 693 C C . GLN A 1 92 ? 16.119 24.166 -21.094 1.00 57.97 92 GLN A C 1
ATOM 695 O O . GLN A 1 92 ? 17.029 24.909 -20.743 1.00 57.97 92 GLN A O 1
ATOM 700 N N . GLN A 1 93 ? 15.907 23.860 -22.381 1.00 56.56 93 GLN A N 1
ATOM 701 C CA . GLN A 1 93 ? 16.709 24.415 -23.481 1.00 56.56 93 GLN A CA 1
ATOM 702 C C . GLN A 1 93 ? 16.419 25.892 -23.773 1.00 56.56 93 GLN A C 1
ATOM 704 O O . GLN A 1 93 ? 17.300 26.588 -24.265 1.00 56.56 93 GLN A O 1
ATOM 709 N N . ALA A 1 94 ? 15.199 26.368 -23.514 1.00 66.31 94 ALA A N 1
ATOM 710 C CA . ALA A 1 94 ? 14.824 27.752 -23.795 1.00 66.31 94 ALA A CA 1
ATOM 711 C C . ALA A 1 94 ? 15.315 28.747 -22.732 1.00 66.31 94 ALA A C 1
ATOM 713 O O . ALA A 1 94 ? 15.461 29.927 -23.045 1.00 66.31 94 ALA A O 1
ATOM 714 N N . PHE A 1 95 ? 15.547 28.297 -21.492 1.00 58.56 95 PHE A N 1
ATOM 715 C CA . PHE A 1 95 ? 15.767 29.206 -20.361 1.00 58.56 95 PHE A CA 1
ATOM 716 C C . PHE A 1 95 ? 17.051 28.968 -19.547 1.00 58.56 95 PHE A C 1
ATOM 718 O O . PHE A 1 95 ? 17.265 29.701 -18.589 1.00 58.56 95 PHE A O 1
ATOM 725 N N . ASP A 1 96 ? 17.903 27.993 -19.897 1.00 51.12 96 ASP A N 1
ATOM 726 C CA . ASP A 1 96 ? 19.218 27.749 -19.256 1.00 51.12 96 ASP A CA 1
ATOM 727 C C . ASP A 1 96 ? 19.170 27.700 -17.706 1.00 51.12 96 ASP A C 1
ATOM 729 O O . ASP A 1 96 ? 20.098 28.086 -16.995 1.00 51.12 96 ASP A O 1
ATOM 733 N N . VAL A 1 97 ? 18.047 27.233 -17.145 1.00 51.25 97 VAL A N 1
ATOM 734 C CA . VAL A 1 97 ? 17.808 27.260 -15.696 1.00 51.25 97 VAL A CA 1
ATOM 735 C C . VAL A 1 97 ? 18.403 26.012 -15.045 1.00 51.25 97 VAL A C 1
ATOM 737 O O . VAL A 1 97 ? 17.808 24.934 -15.064 1.00 51.25 97 VAL A O 1
ATOM 740 N N . THR A 1 98 ? 19.572 26.169 -14.424 1.00 50.34 98 THR A N 1
ATOM 741 C CA . THR A 1 98 ? 20.237 25.154 -13.585 1.00 50.34 98 THR A CA 1
ATOM 742 C C . THR A 1 98 ? 19.722 25.067 -12.144 1.00 50.34 98 THR A C 1
ATOM 744 O O . THR A 1 98 ? 20.308 24.346 -11.341 1.00 50.34 98 THR A O 1
ATOM 747 N N . GLU A 1 99 ? 18.618 25.721 -11.779 1.00 45.69 99 GLU A N 1
ATOM 748 C CA . GLU A 1 99 ? 18.097 25.646 -10.407 1.00 45.69 99 GLU A CA 1
ATOM 749 C C . GLU A 1 99 ? 16.803 24.833 -10.279 1.00 45.69 99 GLU A C 1
ATOM 751 O O . GLU A 1 99 ? 15.680 25.291 -10.479 1.00 45.69 99 GLU A O 1
ATOM 756 N N . SER A 1 100 ? 17.024 23.560 -9.939 1.00 48.66 100 SER A N 1
ATOM 757 C CA . SER A 1 100 ? 16.416 22.880 -8.788 1.00 48.66 100 SER A CA 1
ATOM 758 C C . SER A 1 100 ? 14.955 23.226 -8.452 1.00 48.66 100 SER A C 1
ATOM 760 O O . SER A 1 100 ? 14.628 23.846 -7.442 1.00 48.66 100 SER A O 1
ATOM 762 N N . LYS A 1 101 ? 14.032 22.583 -9.168 1.00 38.12 101 LYS A N 1
ATOM 763 C CA . LYS A 1 101 ? 12.855 22.012 -8.504 1.00 38.12 101 LYS A CA 1
ATOM 764 C C . LYS A 1 101 ? 12.914 20.503 -8.621 1.00 38.12 101 LYS A C 1
ATOM 766 O O . LYS A 1 101 ? 12.975 19.966 -9.721 1.00 38.12 101 LYS A O 1
ATOM 771 N N . LYS A 1 102 ? 12.911 19.853 -7.450 1.00 42.59 102 LYS A N 1
ATOM 772 C CA . LYS A 1 102 ? 12.713 18.418 -7.223 1.00 42.59 102 LYS A CA 1
ATOM 773 C C . LYS A 1 102 ? 11.409 17.973 -7.890 1.00 42.59 102 LYS A C 1
ATOM 775 O O . LYS A 1 102 ? 10.383 17.812 -7.240 1.00 42.59 102 LYS A O 1
ATOM 780 N N . SER A 1 103 ? 11.444 17.812 -9.202 1.00 34.81 103 SER A N 1
ATOM 781 C CA . SER A 1 103 ? 10.556 16.901 -9.889 1.00 34.81 103 SER A CA 1
ATOM 782 C C . SER A 1 103 ? 11.127 15.523 -9.603 1.00 34.81 103 SER A C 1
ATOM 784 O O . SER A 1 103 ? 12.323 15.302 -9.791 1.00 34.81 103 SER A O 1
ATOM 786 N N . ILE A 1 104 ? 10.306 14.617 -9.081 1.00 38.56 104 ILE A N 1
ATOM 787 C CA . ILE A 1 104 ? 10.637 13.194 -8.993 1.00 38.56 104 ILE A CA 1
ATOM 788 C C . ILE A 1 104 ? 10.638 12.684 -10.439 1.00 38.56 104 ILE A C 1
ATOM 790 O O . ILE A 1 104 ? 9.685 12.090 -10.931 1.00 38.56 104 ILE A O 1
ATOM 794 N N . THR A 1 105 ? 11.685 13.050 -11.165 1.00 37.69 105 THR A N 1
ATOM 795 C CA . THR A 1 105 ? 12.083 12.447 -12.420 1.00 37.69 105 THR A CA 1
ATOM 796 C C . THR A 1 105 ? 12.891 11.232 -12.000 1.00 37.69 105 THR A C 1
ATOM 798 O O . THR A 1 105 ? 13.837 11.362 -11.220 1.00 37.69 105 THR A O 1
ATOM 801 N N . TYR A 1 106 ? 12.493 10.045 -12.451 1.00 42.25 106 TYR A N 1
ATOM 802 C CA . TYR A 1 106 ? 13.330 8.857 -12.340 1.00 42.25 106 TYR A CA 1
ATOM 803 C C . TYR A 1 106 ? 14.558 9.064 -13.243 1.00 42.25 106 TYR A C 1
ATOM 805 O O . TYR A 1 106 ? 14.577 8.638 -14.392 1.00 42.25 106 TYR A O 1
ATOM 813 N N . ASP A 1 107 ? 15.534 9.829 -12.753 1.00 55.84 107 ASP A N 1
ATOM 814 C CA . ASP A 1 107 ? 16.724 10.283 -13.489 1.00 55.84 107 ASP A CA 1
ATOM 815 C C . ASP A 1 107 ? 17.830 9.212 -13.495 1.00 55.84 107 ASP A C 1
ATOM 817 O O . ASP A 1 107 ? 18.866 9.357 -14.144 1.00 55.84 107 ASP A O 1
ATOM 821 N N . LYS A 1 108 ? 17.620 8.107 -12.765 1.00 67.31 108 LYS A N 1
ATOM 822 C CA . LYS A 1 108 ? 18.545 6.976 -12.687 1.00 67.31 108 LYS A CA 1
ATOM 823 C C . LYS A 1 108 ? 17.844 5.675 -13.094 1.00 67.31 108 LYS A C 1
ATOM 825 O O . LYS A 1 108 ? 16.744 5.412 -12.602 1.00 67.31 108 LYS A O 1
ATOM 830 N N . PRO A 1 109 ? 18.480 4.839 -13.940 1.00 74.88 109 PRO A N 1
ATOM 831 C CA . PRO A 1 109 ? 17.983 3.500 -14.238 1.00 74.88 109 PRO A CA 1
ATOM 832 C C . PRO A 1 109 ? 17.677 2.724 -12.956 1.00 74.88 109 PRO A C 1
ATOM 834 O O . PRO A 1 109 ? 18.424 2.818 -11.983 1.00 74.88 109 PRO A O 1
ATOM 837 N N . PHE A 1 110 ? 16.599 1.946 -12.972 1.00 81.62 110 PHE A N 1
ATOM 838 C CA . PHE A 1 110 ? 16.151 1.067 -11.891 1.00 81.62 110 PHE A CA 1
ATOM 839 C C . PHE A 1 110 ? 15.686 1.761 -10.603 1.00 81.62 110 PHE A C 1
ATOM 841 O O . PHE A 1 110 ? 15.380 1.083 -9.626 1.00 81.62 110 PHE A O 1
ATOM 848 N N . GLN A 1 111 ? 15.555 3.088 -10.579 1.00 79.00 111 GLN A N 1
ATOM 849 C CA . GLN A 1 111 ? 15.155 3.821 -9.371 1.00 79.00 111 GLN A CA 1
ATOM 850 C C . GLN A 1 111 ? 13.728 3.477 -8.883 1.00 79.00 111 GLN A C 1
ATOM 852 O O . GLN A 1 111 ? 13.429 3.630 -7.702 1.00 79.00 111 GLN A O 1
ATOM 857 N N . TYR A 1 112 ? 12.846 2.955 -9.742 1.00 75.94 112 TYR A N 1
ATOM 858 C CA . TYR A 1 112 ? 11.528 2.451 -9.319 1.00 75.94 112 TYR A CA 1
ATOM 859 C C . TYR A 1 112 ? 11.618 1.227 -8.391 1.00 75.94 112 TYR A C 1
ATOM 861 O O . TYR A 1 112 ? 10.683 0.969 -7.634 1.00 75.94 112 TYR A O 1
ATOM 869 N N . LEU A 1 113 ? 12.744 0.501 -8.399 1.00 81.69 113 LEU A N 1
ATOM 870 C CA . LEU A 1 113 ? 12.974 -0.638 -7.509 1.00 81.69 113 LEU A CA 1
ATOM 871 C C . LEU A 1 113 ? 13.138 -0.221 -6.043 1.00 81.69 113 LEU A C 1
ATOM 873 O O . LEU A 1 113 ? 12.914 -1.045 -5.164 1.00 81.69 113 LEU A O 1
ATOM 877 N N . GLU A 1 114 ? 13.467 1.041 -5.748 1.00 78.12 114 GLU A N 1
ATOM 878 C CA . GLU A 1 114 ? 13.573 1.528 -4.362 1.00 78.12 114 GLU A CA 1
ATOM 879 C C . GLU A 1 114 ? 12.245 1.384 -3.608 1.00 78.12 114 GLU A C 1
ATOM 881 O O . GLU A 1 114 ? 12.213 0.939 -2.460 1.00 78.12 114 GLU A O 1
ATOM 886 N N . SER A 1 115 ? 11.144 1.706 -4.293 1.00 75.88 115 SER A N 1
ATOM 887 C CA . SER A 1 115 ? 9.778 1.677 -3.761 1.00 75.88 115 SER A CA 1
ATOM 888 C C . SER A 1 115 ? 9.107 0.301 -3.800 1.00 75.88 115 SER A C 1
ATOM 890 O O . SER A 1 115 ? 7.959 0.185 -3.387 1.00 75.88 115 SER A O 1
ATOM 892 N N . ILE A 1 116 ? 9.777 -0.728 -4.326 1.00 78.69 116 ILE A N 1
ATOM 893 C CA . ILE A 1 116 ? 9.207 -2.074 -4.488 1.00 78.69 116 ILE A CA 1
ATOM 894 C C . ILE A 1 116 ? 9.664 -2.986 -3.350 1.00 78.69 116 ILE A C 1
ATOM 896 O O . ILE A 1 116 ? 10.806 -2.900 -2.904 1.00 78.69 116 ILE A O 1
ATOM 900 N N . ASP A 1 117 ? 8.805 -3.902 -2.907 1.00 79.81 117 ASP A N 1
ATOM 901 C CA . ASP A 1 117 ? 9.149 -4.885 -1.880 1.00 79.81 117 ASP A CA 1
ATOM 902 C C . ASP A 1 117 ? 10.313 -5.797 -2.283 1.00 79.81 117 ASP A C 1
ATOM 904 O O . ASP A 1 117 ? 10.399 -6.300 -3.406 1.00 79.81 117 ASP A O 1
ATOM 908 N N . ASN A 1 118 ? 11.198 -6.069 -1.320 1.00 83.81 118 ASN A N 1
ATOM 909 C CA . ASN A 1 118 ? 12.409 -6.859 -1.552 1.00 83.81 118 ASN A CA 1
ATOM 910 C C . ASN A 1 118 ? 12.091 -8.268 -2.082 1.00 83.81 118 ASN A C 1
ATOM 912 O O . ASN A 1 118 ? 12.812 -8.765 -2.940 1.00 83.81 118 ASN A O 1
ATOM 916 N N . ASP A 1 119 ? 10.998 -8.889 -1.632 1.00 82.88 119 ASP A N 1
ATOM 917 C CA . ASP A 1 119 ? 10.611 -10.237 -2.071 1.00 82.88 119 ASP A CA 1
ATOM 918 C C . ASP A 1 119 ? 10.149 -10.261 -3.537 1.00 82.88 119 ASP A C 1
ATOM 920 O O . ASP A 1 119 ? 10.481 -11.185 -4.279 1.00 82.88 119 ASP A O 1
ATOM 924 N N . ALA A 1 120 ? 9.477 -9.202 -4.000 1.00 79.44 120 ALA A N 1
ATOM 925 C CA . ALA A 1 120 ? 9.104 -9.055 -5.406 1.00 79.44 120 ALA A CA 1
ATOM 926 C C . ALA A 1 120 ? 10.339 -8.856 -6.303 1.00 79.44 120 ALA A C 1
ATOM 928 O O . ALA A 1 120 ? 10.420 -9.417 -7.399 1.00 79.44 120 ALA A O 1
ATOM 929 N N . ILE A 1 121 ? 11.338 -8.106 -5.824 1.00 84.50 121 ILE A N 1
ATOM 930 C CA . ILE A 1 121 ? 12.612 -7.920 -6.534 1.00 84.50 121 ILE A CA 1
ATOM 931 C C . ILE A 1 121 ? 13.393 -9.238 -6.601 1.00 84.50 121 ILE A C 1
ATOM 933 O O . ILE A 1 121 ? 13.965 -9.555 -7.643 1.00 84.50 121 ILE A O 1
ATOM 937 N N . LEU A 1 122 ? 13.400 -10.032 -5.527 1.00 85.94 122 LEU A N 1
ATOM 938 C CA . LEU A 1 122 ? 14.073 -11.334 -5.496 1.00 85.94 122 LEU A CA 1
ATOM 939 C C . LEU A 1 122 ? 13.421 -12.341 -6.452 1.00 85.94 122 LEU A C 1
ATOM 941 O O . LEU A 1 122 ? 14.127 -12.979 -7.231 1.00 85.94 122 LEU A O 1
ATOM 945 N N . ALA A 1 123 ? 12.088 -12.394 -6.494 1.00 84.31 123 ALA A N 1
ATOM 946 C CA . ALA A 1 123 ? 11.361 -13.211 -7.466 1.00 84.31 123 ALA A CA 1
ATOM 947 C C . ALA A 1 123 ? 11.664 -12.798 -8.920 1.00 84.31 123 ALA A C 1
ATOM 949 O O . ALA A 1 123 ? 11.768 -13.640 -9.816 1.00 84.31 123 ALA A O 1
ATOM 950 N N . MET A 1 124 ? 11.851 -11.495 -9.172 1.00 82.88 124 MET A N 1
ATOM 951 C CA . MET A 1 124 ? 12.341 -11.010 -10.464 1.00 82.88 124 MET A CA 1
ATOM 952 C C . MET A 1 124 ? 13.783 -11.472 -10.713 1.00 82.88 124 MET A C 1
ATOM 954 O O . MET A 1 124 ? 14.098 -11.921 -11.817 1.00 82.88 124 MET A O 1
ATOM 958 N N . PHE A 1 125 ? 14.658 -11.388 -9.705 1.00 86.88 125 PHE A N 1
ATOM 959 C CA . PHE A 1 125 ? 16.062 -11.781 -9.813 1.00 86.88 125 PHE A CA 1
ATOM 960 C C . PHE A 1 125 ? 16.211 -13.244 -10.232 1.00 86.88 125 PHE A C 1
ATOM 962 O O . PHE A 1 125 ? 17.096 -13.533 -11.032 1.00 86.88 125 PHE A O 1
ATOM 969 N N . ASP A 1 126 ? 15.352 -14.165 -9.813 1.00 83.50 126 ASP A N 1
ATOM 970 C CA . ASP A 1 126 ? 15.443 -15.577 -10.225 1.00 83.50 126 ASP A CA 1
ATOM 971 C C . ASP A 1 126 ? 15.442 -15.782 -11.747 1.00 83.50 126 ASP A C 1
ATOM 973 O O . ASP A 1 126 ? 16.065 -16.710 -12.261 1.00 83.50 126 ASP A O 1
ATOM 977 N N . ARG A 1 127 ? 14.824 -14.860 -12.491 1.00 80.69 127 ARG A N 1
ATOM 978 C CA . ARG A 1 127 ? 14.745 -14.894 -13.958 1.00 80.69 127 ARG A CA 1
ATOM 979 C C . ARG A 1 127 ? 15.885 -14.135 -14.648 1.00 80.69 127 ARG A C 1
ATOM 981 O O . ARG A 1 127 ? 15.967 -14.129 -15.876 1.00 80.69 127 ARG A O 1
ATOM 988 N N . LEU A 1 128 ? 16.759 -13.476 -13.884 1.00 85.50 128 LEU A N 1
ATOM 989 C CA . LEU A 1 128 ? 17.842 -12.635 -14.392 1.00 85.50 128 LEU A CA 1
ATOM 990 C C . LEU A 1 128 ? 19.198 -13.337 -14.350 1.00 85.50 128 LEU A C 1
ATOM 992 O O . LEU A 1 128 ? 19.533 -14.084 -13.432 1.00 85.50 128 LEU A O 1
ATOM 996 N N . SER A 1 129 ? 20.045 -13.010 -15.327 1.00 84.94 129 SER A N 1
ATOM 997 C CA . SER A 1 129 ? 21.448 -13.431 -15.303 1.00 84.94 129 SER A CA 1
ATOM 998 C C . SER A 1 129 ? 22.222 -12.744 -14.169 1.00 84.94 129 SER A C 1
ATOM 1000 O O . SER A 1 129 ? 21.921 -11.610 -13.788 1.00 84.94 129 SER A O 1
ATOM 1002 N N . LEU A 1 130 ? 23.290 -13.387 -13.680 1.00 83.50 130 LEU A N 1
ATOM 1003 C CA . LEU A 1 130 ? 24.174 -12.838 -12.638 1.00 83.50 130 LEU A CA 1
ATOM 1004 C C . LEU A 1 130 ? 24.705 -11.433 -12.992 1.00 83.50 130 LEU A C 1
ATOM 1006 O O . LEU A 1 130 ? 24.874 -10.583 -12.124 1.00 83.50 130 LEU A O 1
ATOM 1010 N N . GLN A 1 131 ? 24.942 -11.175 -14.280 1.00 81.06 131 GLN A N 1
ATOM 1011 C CA . GLN A 1 131 ? 25.429 -9.886 -14.768 1.00 81.06 131 GLN A CA 1
ATOM 1012 C C . GLN A 1 131 ? 24.357 -8.789 -14.709 1.00 81.06 131 GLN A C 1
ATOM 1014 O O . GLN A 1 131 ? 24.676 -7.651 -14.380 1.00 81.06 131 GLN A O 1
ATOM 1019 N N . MET A 1 132 ? 23.093 -9.123 -14.986 1.00 84.12 132 MET A N 1
ATOM 1020 C CA . MET A 1 132 ? 21.967 -8.188 -14.857 1.00 84.12 132 MET A CA 1
ATOM 1021 C C . MET A 1 132 ? 21.680 -7.868 -13.391 1.00 84.12 132 MET A C 1
ATOM 1023 O O . MET A 1 132 ? 21.520 -6.702 -13.053 1.00 84.12 132 MET A O 1
ATOM 1027 N N . LYS A 1 133 ? 21.703 -8.877 -12.512 1.00 88.06 133 LYS A N 1
ATOM 1028 C CA . LYS A 1 133 ? 21.581 -8.685 -11.058 1.00 88.06 133 LYS A CA 1
ATOM 1029 C C . LYS A 1 133 ? 22.663 -7.742 -10.524 1.00 88.06 133 LYS A C 1
ATOM 1031 O O . LYS A 1 133 ? 22.353 -6.774 -9.843 1.00 88.06 133 LYS A O 1
ATOM 1036 N N . ALA A 1 134 ? 23.925 -7.985 -10.887 1.00 83.56 134 ALA A N 1
ATOM 1037 C CA . ALA A 1 134 ? 25.047 -7.138 -10.480 1.00 83.56 134 ALA A CA 1
ATOM 1038 C C . ALA A 1 134 ? 24.919 -5.698 -11.003 1.00 83.56 134 ALA A C 1
ATOM 1040 O O . ALA A 1 134 ? 25.260 -4.756 -10.295 1.00 83.56 134 ALA A O 1
ATOM 1041 N N . LEU A 1 135 ? 24.401 -5.527 -12.223 1.00 82.69 135 LEU A N 1
ATOM 1042 C CA . LEU A 1 135 ? 24.117 -4.209 -12.780 1.00 82.69 135 LEU A CA 1
ATOM 1043 C C . LEU A 1 135 ? 23.024 -3.489 -11.984 1.00 82.69 135 LEU A C 1
ATOM 1045 O O . LEU A 1 135 ? 23.199 -2.329 -11.645 1.00 82.69 135 LEU A O 1
ATOM 1049 N N . ILE A 1 136 ? 21.928 -4.167 -11.645 1.00 86.81 136 ILE A N 1
ATOM 1050 C CA . ILE A 1 136 ? 20.839 -3.575 -10.857 1.00 86.81 136 ILE A CA 1
ATOM 1051 C C . ILE A 1 136 ? 21.347 -3.152 -9.472 1.00 86.81 136 ILE A C 1
ATOM 1053 O O . ILE A 1 136 ? 21.141 -2.007 -9.081 1.00 86.81 136 ILE A O 1
ATOM 1057 N N . LEU A 1 137 ? 22.087 -4.025 -8.776 1.00 85.44 137 LEU A N 1
ATOM 1058 C CA . LEU A 1 137 ? 22.680 -3.726 -7.462 1.00 85.44 137 LEU A CA 1
ATOM 1059 C C . LEU A 1 137 ? 23.642 -2.525 -7.483 1.00 85.44 137 LEU A C 1
ATOM 1061 O O . LEU A 1 137 ? 23.812 -1.862 -6.464 1.00 85.44 137 LEU A O 1
ATOM 1065 N N . TYR A 1 138 ? 24.278 -2.247 -8.626 1.00 83.81 138 TYR A N 1
ATOM 1066 C CA . TYR A 1 138 ? 25.149 -1.083 -8.806 1.00 83.81 138 TYR A CA 1
ATOM 1067 C C . TYR A 1 138 ? 24.371 0.240 -8.925 1.00 83.81 138 TYR A C 1
ATOM 1069 O O . TYR A 1 138 ? 24.891 1.286 -8.544 1.00 83.81 138 TYR A O 1
ATOM 1077 N N . TYR A 1 139 ? 23.146 0.208 -9.461 1.00 80.75 139 TYR A N 1
ATOM 1078 C CA . TYR A 1 139 ? 22.341 1.407 -9.727 1.00 80.75 139 TYR A CA 1
ATOM 1079 C C . TYR A 1 139 ? 21.356 1.765 -8.606 1.00 80.75 139 TYR A C 1
ATOM 1081 O O . TYR A 1 139 ? 21.034 2.945 -8.455 1.00 80.75 139 TYR A O 1
ATOM 1089 N N . ILE A 1 140 ? 20.883 0.781 -7.837 1.00 85.88 140 ILE A N 1
ATOM 1090 C CA . ILE A 1 140 ? 20.002 1.009 -6.682 1.00 85.88 140 ILE A CA 1
ATOM 1091 C C . ILE A 1 140 ? 20.802 1.437 -5.438 1.00 85.88 140 ILE A C 1
ATOM 1093 O O . ILE A 1 140 ? 22.030 1.342 -5.386 1.00 85.88 140 ILE A O 1
ATOM 1097 N N . SER A 1 141 ? 20.102 1.925 -4.422 1.00 83.81 141 SER A N 1
ATOM 1098 C CA . SER A 1 141 ? 20.664 2.456 -3.190 1.00 83.81 141 SER A CA 1
ATOM 1099 C C . SER A 1 141 ? 21.423 1.390 -2.403 1.00 83.81 141 SER A C 1
ATOM 1101 O O . SER A 1 141 ? 21.104 0.199 -2.419 1.00 83.81 141 SER A O 1
ATOM 1103 N N . GLN A 1 142 ? 22.443 1.833 -1.665 1.00 83.94 142 GLN A N 1
ATOM 1104 C CA . GLN A 1 142 ? 23.253 0.958 -0.817 1.00 83.94 142 GLN A CA 1
ATOM 1105 C C . GLN A 1 142 ? 22.396 0.197 0.205 1.00 83.94 142 GLN A C 1
ATOM 1107 O O . GLN A 1 142 ? 22.646 -0.981 0.464 1.00 83.94 142 GLN A O 1
ATOM 1112 N N . GLU A 1 143 ? 21.385 0.861 0.767 1.00 83.44 143 GLU A N 1
ATOM 1113 C CA . GLU A 1 143 ? 20.454 0.262 1.720 1.00 83.44 143 GLU A CA 1
ATOM 1114 C C . GLU A 1 143 ? 19.6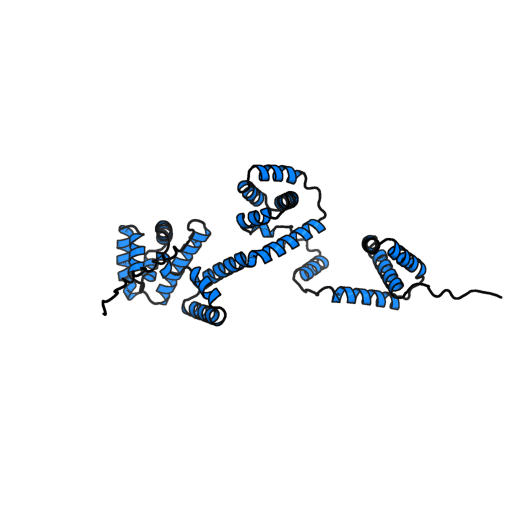55 -0.869 1.067 1.00 83.44 143 GLU A C 1
ATOM 1116 O O . GLU A 1 143 ? 19.659 -1.996 1.568 1.00 83.44 143 GLU A O 1
ATOM 1121 N N . LYS A 1 144 ? 19.063 -0.609 -0.106 1.00 85.31 144 LYS A N 1
ATOM 1122 C CA . LYS A 1 144 ? 18.289 -1.605 -0.850 1.00 85.31 144 LYS A CA 1
ATOM 1123 C C . LYS A 1 144 ? 19.143 -2.795 -1.277 1.00 85.31 144 LYS A C 1
ATOM 1125 O O . LYS A 1 144 ? 18.768 -3.944 -1.050 1.00 85.31 144 LYS A O 1
ATOM 1130 N N . SER A 1 145 ? 20.329 -2.531 -1.824 1.00 85.94 145 SER A N 1
ATOM 1131 C CA . SER A 1 145 ? 21.295 -3.566 -2.201 1.00 85.94 145 SER A CA 1
ATOM 1132 C C . SER A 1 145 ? 21.707 -4.438 -1.014 1.00 85.94 145 SER A C 1
ATOM 1134 O O . SER A 1 145 ? 21.782 -5.659 -1.151 1.00 85.94 145 SER A O 1
ATOM 1136 N N . SER A 1 146 ? 21.931 -3.840 0.161 1.00 86.06 146 SER A N 1
ATOM 1137 C CA . SER A 1 146 ? 22.261 -4.578 1.387 1.00 86.06 146 SER A CA 1
ATOM 1138 C C . SER A 1 146 ? 21.124 -5.505 1.818 1.00 86.06 146 SER A C 1
ATOM 1140 O O . SER A 1 146 ? 21.357 -6.683 2.088 1.00 86.06 146 SER A O 1
ATOM 1142 N N . GLN A 1 147 ? 19.886 -5.002 1.838 1.00 87.62 147 GLN A N 1
ATOM 1143 C CA . GLN A 1 147 ? 18.715 -5.794 2.218 1.00 87.62 147 GLN A CA 1
ATOM 1144 C C . GLN A 1 147 ? 18.467 -6.966 1.257 1.00 87.62 147 GLN A C 1
ATOM 1146 O O . GLN A 1 147 ? 18.133 -8.064 1.701 1.00 87.62 147 GLN A O 1
ATOM 1151 N N . LEU A 1 148 ? 18.665 -6.760 -0.051 1.00 88.81 148 LEU A N 1
ATOM 1152 C CA . LEU A 1 148 ? 18.542 -7.826 -1.047 1.00 88.81 148 LEU A CA 1
ATOM 1153 C C . LEU A 1 148 ? 19.618 -8.900 -0.850 1.00 88.81 148 LEU A C 1
ATOM 1155 O O . LEU A 1 148 ? 19.286 -10.078 -0.788 1.00 88.81 148 LEU A O 1
ATOM 1159 N N . LEU A 1 149 ? 20.886 -8.513 -0.676 1.00 86.19 149 LEU A N 1
ATOM 1160 C CA . LEU A 1 149 ? 21.988 -9.462 -0.467 1.00 86.19 149 LEU A CA 1
ATOM 1161 C C . LEU A 1 149 ? 21.836 -10.300 0.812 1.00 86.19 149 LEU A C 1
ATOM 1163 O O . LEU A 1 149 ? 22.260 -11.454 0.822 1.00 86.19 149 LEU A O 1
ATOM 1167 N N . GLN A 1 150 ? 21.232 -9.747 1.870 1.00 87.50 150 GLN A N 1
ATOM 1168 C CA . GLN A 1 150 ? 20.951 -10.473 3.117 1.00 87.50 150 GLN A CA 1
ATOM 1169 C C . GLN A 1 150 ? 19.882 -11.559 2.954 1.00 87.50 150 GLN A C 1
ATOM 1171 O O . GLN A 1 150 ? 19.927 -12.569 3.649 1.00 87.50 150 GLN A O 1
ATOM 1176 N N . LYS A 1 151 ? 18.919 -11.350 2.050 1.00 86.56 151 LYS A N 1
ATOM 1177 C CA . LYS A 1 151 ? 17.844 -12.311 1.766 1.00 86.56 151 LYS A CA 1
ATOM 1178 C C . LYS A 1 151 ? 18.240 -13.384 0.743 1.00 86.56 151 LYS A C 1
ATOM 1180 O O . LYS A 1 151 ? 17.536 -14.380 0.609 1.00 86.56 151 LYS A O 1
ATOM 1185 N N . MET A 1 152 ? 19.329 -13.179 0.004 1.00 85.62 152 MET A N 1
ATOM 1186 C CA . MET A 1 152 ? 19.844 -14.136 -0.979 1.00 85.62 152 MET A CA 1
ATOM 1187 C C . MET A 1 152 ? 20.713 -15.211 -0.321 1.00 85.62 152 MET A C 1
ATOM 1189 O O . MET A 1 152 ? 21.299 -14.995 0.739 1.00 85.62 152 MET A O 1
ATOM 1193 N N . ASP A 1 153 ? 20.843 -16.366 -0.976 1.00 88.19 153 ASP A N 1
ATOM 1194 C CA . ASP A 1 153 ? 21.742 -17.413 -0.505 1.00 88.19 153 ASP A CA 1
ATOM 1195 C C . ASP A 1 153 ? 23.213 -16.954 -0.525 1.00 88.19 153 ASP A C 1
ATOM 1197 O O . ASP A 1 153 ? 23.656 -16.171 -1.374 1.00 88.19 153 ASP A O 1
ATOM 1201 N N . THR A 1 154 ? 23.988 -17.465 0.431 1.00 84.31 154 THR A N 1
ATOM 1202 C CA . THR A 1 154 ? 25.374 -17.050 0.678 1.00 84.31 154 THR A CA 1
ATOM 1203 C C . THR A 1 154 ? 26.283 -17.218 -0.546 1.00 84.31 154 THR A C 1
ATOM 1205 O O . THR A 1 154 ? 27.210 -16.426 -0.736 1.00 84.31 154 THR A O 1
ATOM 1208 N N . GLU A 1 155 ? 26.044 -18.221 -1.391 1.00 85.38 155 GLU A N 1
ATOM 1209 C CA . GLU A 1 155 ? 26.870 -18.485 -2.574 1.00 85.38 155 GLU A CA 1
ATOM 1210 C C . GLU A 1 155 ? 26.550 -17.507 -3.713 1.00 85.38 155 GLU A C 1
ATOM 1212 O O . GLU A 1 155 ? 27.463 -16.899 -4.286 1.00 85.38 155 GLU A O 1
ATOM 1217 N N . THR A 1 156 ? 25.270 -17.249 -3.978 1.00 81.38 156 THR A N 1
ATOM 1218 C CA . THR A 1 156 ? 24.823 -16.245 -4.951 1.00 81.38 156 THR A CA 1
ATOM 1219 C C . THR A 1 156 ? 25.262 -14.841 -4.547 1.00 81.38 156 THR A C 1
ATOM 1221 O O . THR A 1 156 ? 25.770 -14.099 -5.392 1.00 81.38 156 THR A O 1
ATOM 1224 N N . SER A 1 157 ? 25.160 -14.483 -3.263 1.00 82.56 157 SER A N 1
ATOM 1225 C CA . SER A 1 157 ? 25.623 -13.186 -2.752 1.00 82.56 157 SER A CA 1
ATOM 1226 C C . SER A 1 157 ? 27.127 -12.989 -2.956 1.00 82.56 157 SER A C 1
ATOM 1228 O O . SER A 1 157 ? 27.547 -11.940 -3.451 1.00 82.56 157 SER A O 1
ATOM 1230 N N . LYS A 1 158 ? 27.957 -14.008 -2.683 1.00 81.94 158 LYS A N 1
ATOM 1231 C CA . LYS A 1 158 ? 29.409 -13.960 -2.960 1.00 81.94 158 LYS A CA 1
ATOM 1232 C C . LYS A 1 158 ? 29.707 -13.787 -4.451 1.00 81.94 158 LYS A C 1
ATOM 1234 O O . LYS A 1 158 ? 30.600 -13.018 -4.819 1.00 81.94 158 LYS A O 1
ATOM 1239 N N . LEU A 1 159 ? 28.989 -14.510 -5.312 1.00 81.50 159 LEU A N 1
ATOM 1240 C CA . LEU A 1 159 ? 29.156 -14.430 -6.765 1.00 81.50 159 LEU A CA 1
ATOM 1241 C C . LEU A 1 159 ? 28.762 -13.052 -7.303 1.00 81.50 159 LEU A C 1
ATOM 1243 O O . LEU A 1 159 ? 29.498 -12.483 -8.113 1.00 81.50 159 LEU A O 1
ATOM 1247 N N . LEU A 1 160 ? 27.646 -12.494 -6.827 1.00 82.50 160 LEU A N 1
ATOM 1248 C CA . LEU A 1 160 ? 27.193 -11.150 -7.179 1.00 82.50 160 LEU A CA 1
ATOM 1249 C C . LEU A 1 160 ? 28.183 -10.091 -6.723 1.00 82.50 160 LEU A C 1
ATOM 1251 O O . LEU A 1 160 ? 28.575 -9.255 -7.533 1.00 82.50 160 LEU A O 1
ATOM 1255 N N . PHE A 1 161 ? 28.660 -10.181 -5.481 1.00 77.50 161 PHE A N 1
ATOM 1256 C CA . PHE A 1 161 ? 29.635 -9.245 -4.934 1.00 77.50 161 PHE A CA 1
ATOM 1257 C C . PHE A 1 161 ? 30.904 -9.185 -5.795 1.00 77.50 161 PHE A C 1
ATOM 1259 O O . PHE A 1 161 ? 31.323 -8.106 -6.205 1.00 77.50 161 PHE A O 1
ATOM 1266 N N . LYS A 1 162 ? 31.458 -10.341 -6.195 1.00 77.50 162 LYS A N 1
ATOM 1267 C CA . LYS A 1 162 ? 32.599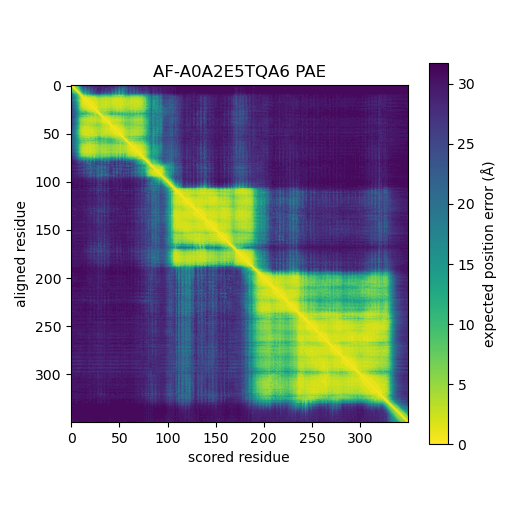 -10.405 -7.131 1.00 77.50 162 LYS A CA 1
ATOM 1268 C C . LYS A 1 162 ? 32.276 -9.808 -8.505 1.00 77.50 162 LYS A C 1
ATOM 1270 O O . LYS A 1 162 ? 33.148 -9.225 -9.151 1.00 77.50 162 LYS A O 1
ATOM 1275 N N . LYS A 1 163 ? 31.038 -9.969 -8.979 1.00 74.88 163 LYS A N 1
ATOM 1276 C CA . LYS A 1 163 ? 30.618 -9.523 -10.312 1.00 74.88 163 LYS A CA 1
ATOM 1277 C C . LYS A 1 163 ? 30.355 -8.022 -10.387 1.00 74.88 163 LYS A C 1
ATOM 1279 O O . LYS A 1 163 ? 30.626 -7.454 -11.441 1.00 74.88 163 LYS A O 1
ATOM 1284 N N . VAL A 1 164 ? 29.918 -7.383 -9.298 1.00 71.06 164 VAL A N 1
ATOM 1285 C CA . VAL A 1 164 ? 29.719 -5.922 -9.215 1.00 71.06 164 VAL A CA 1
ATOM 1286 C C . VAL A 1 164 ? 31.021 -5.172 -9.526 1.00 71.06 164 VAL A C 1
ATOM 1288 O O . VAL A 1 164 ? 31.016 -4.256 -10.342 1.00 71.06 164 VAL A O 1
ATOM 1291 N N . PHE A 1 165 ? 32.166 -5.636 -9.013 1.00 66.62 165 PHE A N 1
ATOM 1292 C CA . PHE A 1 165 ? 33.484 -5.063 -9.345 1.00 66.62 165 PHE A CA 1
ATOM 1293 C C . PHE A 1 165 ? 33.897 -5.246 -10.814 1.00 66.62 165 PHE A C 1
ATOM 1295 O O . PHE A 1 165 ? 34.783 -4.554 -11.306 1.00 66.62 165 PHE A O 1
ATOM 1302 N N . SER A 1 166 ? 33.272 -6.190 -11.521 1.00 64.06 166 SER A N 1
ATOM 1303 C CA . SER A 1 166 ? 33.540 -6.485 -12.933 1.00 64.06 166 SER A CA 1
ATOM 1304 C C . SER A 1 166 ? 32.538 -5.824 -13.886 1.00 64.06 166 SER A C 1
ATOM 1306 O O . SER A 1 166 ? 32.579 -6.098 -15.091 1.00 64.06 166 SER A O 1
ATOM 1308 N N . VAL A 1 167 ? 31.624 -4.986 -13.381 1.00 61.69 167 VAL A N 1
ATOM 1309 C CA . VAL A 1 167 ? 30.679 -4.229 -14.209 1.00 61.69 167 VAL A CA 1
ATOM 1310 C C . VAL A 1 167 ? 31.470 -3.175 -14.987 1.00 61.69 167 VAL A C 1
ATOM 1312 O O . VAL A 1 167 ? 31.710 -2.064 -14.529 1.00 61.69 167 VAL A O 1
ATOM 1315 N N . LYS A 1 168 ? 31.939 -3.549 -16.183 1.00 57.53 168 LYS A N 1
ATOM 1316 C CA . LYS A 1 168 ? 32.525 -2.607 -17.146 1.00 57.53 168 LYS A CA 1
ATOM 1317 C C . LYS A 1 168 ? 31.467 -1.594 -17.563 1.00 57.53 168 LYS A C 1
ATOM 1319 O O . LYS A 1 168 ? 30.295 -1.946 -17.605 1.00 57.53 168 LYS A O 1
ATOM 1324 N N . ILE A 1 169 ? 31.895 -0.386 -17.934 1.00 53.06 169 ILE A N 1
ATOM 1325 C CA . ILE A 1 169 ? 31.037 0.687 -18.457 1.00 53.06 169 ILE A CA 1
ATOM 1326 C C . ILE A 1 169 ? 30.149 0.119 -19.571 1.00 53.06 169 ILE A C 1
ATOM 1328 O O . ILE A 1 169 ? 30.595 -0.116 -20.697 1.00 53.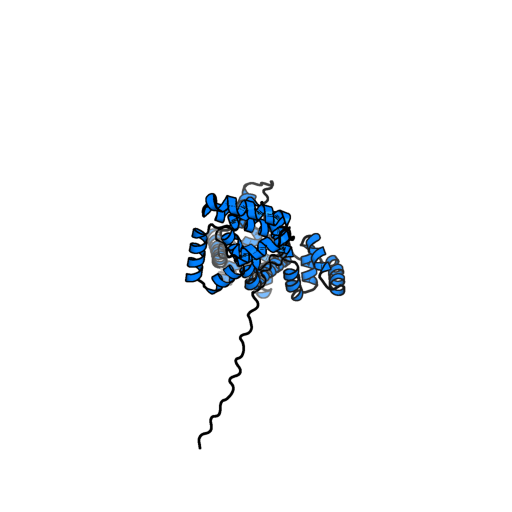06 169 ILE A O 1
ATOM 1332 N N . ILE A 1 170 ? 28.894 -0.160 -19.231 1.00 61.09 170 ILE A N 1
ATOM 1333 C CA . ILE A 1 170 ? 27.894 -0.637 -20.175 1.00 61.09 170 ILE A CA 1
ATOM 1334 C C . ILE A 1 170 ? 27.353 0.597 -20.886 1.00 61.09 170 ILE A C 1
ATOM 1336 O O . ILE A 1 170 ? 27.108 1.622 -20.253 1.00 61.09 170 ILE A O 1
ATOM 1340 N N . SER A 1 171 ? 27.184 0.517 -22.209 1.00 63.19 171 SER A N 1
ATOM 1341 C CA . SER A 1 171 ? 26.606 1.621 -22.978 1.00 63.19 171 SER A CA 1
ATOM 1342 C C . SER A 1 171 ? 25.305 2.090 -22.308 1.00 63.19 171 SER A C 1
ATOM 1344 O O . SER A 1 171 ? 24.427 1.247 -22.090 1.00 63.19 171 SER A O 1
ATOM 1346 N N . PRO A 1 172 ? 25.135 3.397 -22.032 1.00 65.00 172 PRO A N 1
ATOM 1347 C CA . PRO A 1 172 ? 23.911 3.932 -21.430 1.00 65.00 172 PRO A CA 1
ATOM 1348 C C . PRO A 1 172 ? 22.639 3.483 -22.165 1.00 65.00 172 PRO A C 1
ATOM 1350 O O . PRO A 1 172 ? 21.616 3.198 -21.552 1.00 65.00 172 PRO A O 1
ATOM 1353 N N . ASN A 1 173 ? 22.730 3.290 -23.485 1.00 67.19 173 ASN A N 1
ATOM 1354 C CA . ASN A 1 173 ? 21.638 2.776 -24.311 1.00 67.19 173 ASN A CA 1
ATOM 1355 C C . ASN A 1 173 ? 21.205 1.348 -23.951 1.00 67.19 173 ASN A C 1
ATOM 1357 O O . ASN A 1 173 ? 20.032 1.013 -24.091 1.00 67.19 173 ASN A O 1
ATOM 1361 N N . TYR A 1 174 ? 22.133 0.486 -23.537 1.00 72.69 174 TYR A N 1
ATOM 1362 C CA . TYR A 1 174 ? 21.807 -0.874 -23.111 1.00 72.69 174 TYR A CA 1
ATOM 1363 C C . TYR A 1 174 ? 21.173 -0.870 -21.722 1.00 72.69 174 TYR A C 1
ATOM 1365 O O . TYR A 1 174 ? 20.178 -1.560 -21.518 1.00 72.69 174 TYR A O 1
ATOM 1373 N N . VAL A 1 175 ? 21.705 -0.059 -20.801 1.00 76.00 175 VAL A N 1
ATOM 1374 C CA . VAL A 1 175 ? 21.142 0.094 -19.453 1.00 76.00 175 VAL A CA 1
ATOM 1375 C C . VAL A 1 175 ? 19.705 0.607 -19.539 1.00 76.00 175 VAL A C 1
ATOM 1377 O O . VAL A 1 175 ? 18.817 -0.031 -18.995 1.00 76.00 175 VAL A O 1
ATOM 1380 N N . ASN A 1 176 ? 19.446 1.647 -20.335 1.00 74.44 176 ASN A N 1
ATOM 1381 C CA . ASN A 1 176 ? 18.098 2.200 -20.517 1.00 74.44 176 ASN A CA 1
ATOM 1382 C C . ASN A 1 176 ? 17.131 1.224 -21.211 1.00 74.44 176 ASN A C 1
ATOM 1384 O O . ASN A 1 176 ? 15.944 1.186 -20.897 1.00 74.44 176 ASN A O 1
ATOM 1388 N N . LYS A 1 177 ? 17.614 0.413 -22.163 1.00 76.75 177 LYS A N 1
ATOM 1389 C CA . LYS A 1 177 ? 16.789 -0.634 -22.792 1.00 76.75 177 LYS A CA 1
ATOM 1390 C C . LYS A 1 177 ? 16.435 -1.745 -21.812 1.00 76.75 177 LYS A C 1
ATOM 1392 O O . LYS A 1 177 ? 15.310 -2.236 -21.844 1.00 76.75 177 LYS A O 1
ATOM 1397 N N . LEU A 1 178 ? 17.395 -2.161 -20.989 1.00 79.25 178 LEU A N 1
ATOM 1398 C CA . LEU A 1 178 ? 17.174 -3.163 -19.955 1.00 79.25 178 LEU A CA 1
ATOM 1399 C C . LEU A 1 178 ? 16.218 -2.627 -18.889 1.00 79.25 178 LEU A C 1
ATOM 1401 O O . LEU A 1 178 ? 15.272 -3.321 -18.546 1.00 79.25 178 LEU A O 1
ATOM 1405 N N . ASP A 1 179 ? 16.429 -1.394 -18.438 1.00 81.31 179 ASP A N 1
ATOM 1406 C CA . ASP A 1 179 ? 15.578 -0.682 -17.487 1.00 81.31 179 ASP A CA 1
ATOM 1407 C C . ASP A 1 179 ? 14.126 -0.631 -17.953 1.00 81.31 179 ASP A C 1
ATOM 1409 O O . ASP A 1 179 ? 13.245 -1.135 -17.263 1.00 81.31 179 ASP A O 1
ATOM 1413 N N . LYS A 1 180 ? 13.892 -0.162 -19.184 1.00 77.50 180 LYS A N 1
ATOM 1414 C CA . LYS A 1 180 ? 12.553 -0.132 -19.775 1.00 77.50 180 LYS A CA 1
ATOM 1415 C C . LYS A 1 180 ? 11.936 -1.526 -19.897 1.00 77.50 180 LYS A C 1
ATOM 1417 O O . LYS A 1 180 ? 10.782 -1.719 -19.544 1.00 77.50 180 LYS A O 1
ATOM 1422 N N . LYS A 1 181 ? 12.698 -2.513 -20.376 1.00 79.44 181 LYS A N 1
ATOM 1423 C CA . LYS A 1 181 ? 12.188 -3.882 -20.540 1.00 79.44 181 LYS A CA 1
ATOM 1424 C C . LYS A 1 181 ? 11.831 -4.519 -19.196 1.00 79.44 181 LYS A C 1
ATOM 1426 O O . LYS A 1 181 ? 10.836 -5.232 -19.122 1.00 79.44 181 LYS A O 1
ATOM 1431 N N . LEU A 1 182 ? 12.640 -4.289 -18.163 1.00 77.81 182 LEU A N 1
ATOM 1432 C CA . LEU A 1 182 ? 12.364 -4.775 -16.814 1.00 77.81 182 LEU A CA 1
ATOM 1433 C C . LEU A 1 182 ? 11.197 -4.029 -16.184 1.00 77.81 182 LEU A C 1
ATOM 1435 O O . LEU A 1 182 ? 10.371 -4.676 -15.561 1.00 77.81 182 LEU A O 1
ATOM 1439 N N . TYR A 1 183 ? 11.073 -2.725 -16.419 1.00 75.69 183 TYR A N 1
ATOM 1440 C CA . TYR A 1 183 ? 9.918 -1.947 -15.990 1.00 75.69 183 TYR A CA 1
ATOM 1441 C C . TYR A 1 183 ? 8.629 -2.484 -16.622 1.00 75.69 183 TYR A C 1
ATOM 1443 O O . TYR A 1 183 ? 7.692 -2.811 -15.902 1.00 75.69 183 TYR A O 1
ATOM 1451 N N . ASP A 1 184 ? 8.610 -2.676 -17.944 1.00 69.62 184 ASP A N 1
ATOM 1452 C CA . ASP A 1 184 ? 7.454 -3.216 -18.666 1.00 69.62 184 ASP A CA 1
ATOM 1453 C C . ASP A 1 184 ? 7.132 -4.647 -18.199 1.00 69.62 184 ASP A C 1
ATOM 1455 O O . ASP A 1 184 ? 5.980 -4.977 -17.938 1.00 69.62 184 ASP A O 1
ATOM 1459 N N . GLN A 1 185 ? 8.139 -5.515 -18.039 1.00 68.00 185 GLN A N 1
ATOM 1460 C CA . GLN A 1 185 ? 7.925 -6.873 -17.526 1.00 68.00 185 GLN A CA 1
ATOM 1461 C C . GLN A 1 185 ? 7.430 -6.881 -16.085 1.00 68.00 185 GLN A C 1
ATOM 1463 O O . GLN A 1 185 ? 6.566 -7.687 -15.764 1.00 68.00 185 GLN A O 1
ATOM 1468 N N . PHE A 1 186 ? 7.955 -6.003 -15.235 1.00 64.62 186 PHE A N 1
ATOM 1469 C CA . PHE A 1 186 ? 7.543 -5.890 -13.846 1.00 64.62 186 PHE A CA 1
ATOM 1470 C C . PHE A 1 186 ? 6.097 -5.399 -13.759 1.00 64.62 186 PHE A C 1
ATOM 1472 O O . PHE A 1 186 ? 5.293 -6.054 -13.106 1.00 64.62 186 PHE A O 1
ATOM 1479 N N . MET A 1 187 ? 5.744 -4.334 -14.488 1.00 59.22 187 MET A N 1
ATOM 1480 C CA . MET A 1 187 ? 4.386 -3.778 -14.540 1.00 59.22 187 MET A CA 1
ATOM 1481 C C . MET A 1 187 ? 3.365 -4.737 -15.163 1.00 59.22 187 MET A C 1
ATOM 1483 O O . MET A 1 187 ? 2.233 -4.802 -14.703 1.00 59.22 187 MET A O 1
ATOM 1487 N N . ASN A 1 188 ? 3.767 -5.537 -16.152 1.00 54.69 188 ASN A N 1
ATOM 1488 C CA . ASN A 1 188 ? 2.888 -6.546 -16.750 1.00 54.69 188 ASN A CA 1
ATOM 1489 C C . ASN A 1 188 ? 2.806 -7.827 -15.898 1.00 54.69 188 ASN A C 1
ATOM 1491 O O . ASN A 1 188 ? 1.793 -8.511 -15.896 1.00 54.69 188 ASN A O 1
ATOM 1495 N N . SER A 1 189 ? 3.860 -8.171 -15.147 1.00 54.09 189 SER A N 1
ATOM 1496 C CA . SER A 1 189 ? 3.830 -9.282 -14.180 1.00 54.09 189 SER A CA 1
ATOM 1497 C C . SER A 1 189 ? 3.111 -8.923 -12.878 1.00 54.09 189 SER A C 1
ATOM 1499 O O . SER A 1 189 ? 2.755 -9.810 -12.104 1.00 54.09 189 SER A O 1
ATOM 1501 N N . SER A 1 190 ? 2.908 -7.626 -12.631 1.00 48.53 190 SER A N 1
ATOM 1502 C CA . SER A 1 190 ? 2.259 -7.098 -11.441 1.00 48.53 190 SER A CA 1
ATOM 1503 C C . SER A 1 190 ? 0.758 -6.891 -11.613 1.00 48.53 190 SER A C 1
ATOM 1505 O O . SER A 1 190 ? 0.160 -6.353 -10.693 1.00 48.53 190 SER A O 1
ATOM 1507 N N . GLU A 1 191 ? 0.098 -7.373 -12.672 1.00 47.41 191 GLU A N 1
ATOM 1508 C CA . GLU A 1 191 ? -1.378 -7.370 -12.717 1.00 47.41 191 GLU A CA 1
ATOM 1509 C C . GLU A 1 191 ? -1.989 -8.019 -11.455 1.00 47.41 191 GLU A C 1
ATOM 1511 O O . GLU A 1 191 ? -2.980 -7.518 -10.940 1.00 47.41 191 GLU A O 1
ATOM 1516 N N . GLY A 1 192 ? -1.327 -9.008 -10.835 1.00 43.06 192 GLY A N 1
ATOM 1517 C CA . GLY A 1 192 ? -1.753 -9.574 -9.543 1.00 43.06 192 GLY A CA 1
ATOM 1518 C C . GLY A 1 192 ? -1.319 -8.812 -8.273 1.00 43.06 192 GLY A C 1
ATOM 1519 O O . GLY A 1 192 ? -1.954 -8.948 -7.231 1.00 43.06 192 GLY A O 1
ATOM 1520 N N . GLN A 1 193 ? -0.250 -8.007 -8.317 1.00 46.66 193 GLN A N 1
ATOM 1521 C CA . GLN A 1 193 ? 0.289 -7.264 -7.152 1.00 46.66 193 GLN A CA 1
ATOM 1522 C C . GLN A 1 193 ? -0.180 -5.796 -7.131 1.00 46.66 193 GLN A C 1
ATOM 1524 O O . GLN A 1 193 ? -0.498 -5.252 -6.076 1.00 46.66 193 GLN A O 1
ATOM 1529 N N . SER A 1 194 ? -0.285 -5.171 -8.304 1.00 53.09 194 SER A N 1
ATOM 1530 C CA . SER A 1 194 ? -0.866 -3.848 -8.534 1.00 53.09 194 SER A CA 1
ATOM 1531 C C . SER A 1 194 ? -2.371 -3.868 -8.291 1.00 53.09 194 SER A C 1
ATOM 1533 O O . SER A 1 194 ? -2.846 -3.015 -7.554 1.00 53.09 194 SER A O 1
ATOM 1535 N N . ALA A 1 195 ? -3.113 -4.874 -8.781 1.00 51.75 195 ALA A N 1
ATOM 1536 C CA . ALA A 1 195 ? -4.541 -4.997 -8.472 1.00 51.75 195 ALA A CA 1
ATOM 1537 C C . ALA A 1 195 ? -4.774 -5.125 -6.962 1.00 51.75 195 ALA A C 1
ATOM 1539 O O . ALA A 1 195 ? -5.565 -4.375 -6.407 1.00 51.75 195 ALA A O 1
ATOM 1540 N N . LYS A 1 196 ? -4.003 -5.971 -6.265 1.00 57.19 196 LYS A N 1
ATOM 1541 C CA . LYS A 1 196 ? -4.108 -6.109 -4.806 1.00 57.19 196 LYS A CA 1
ATOM 1542 C C . LYS A 1 196 ? -3.733 -4.823 -4.060 1.00 57.19 196 LYS A C 1
ATOM 1544 O O . LYS A 1 196 ? -4.414 -4.449 -3.114 1.00 57.19 196 LYS A O 1
ATOM 1549 N N . SER A 1 197 ? -2.688 -4.118 -4.496 1.00 62.41 197 SER A N 1
ATOM 1550 C CA . SER A 1 197 ? -2.296 -2.816 -3.931 1.00 62.41 197 SER A CA 1
ATOM 1551 C C . SER A 1 197 ? -3.352 -1.730 -4.181 1.00 62.41 197 SER A C 1
ATOM 1553 O O . SER A 1 197 ? -3.657 -0.941 -3.287 1.00 62.41 197 SER A O 1
ATOM 1555 N N . ILE A 1 198 ? -3.970 -1.722 -5.365 1.00 65.38 198 ILE A N 1
ATOM 1556 C CA . ILE A 1 198 ? -5.075 -0.828 -5.723 1.00 65.38 198 ILE A CA 1
ATOM 1557 C C . ILE A 1 198 ? -6.305 -1.152 -4.871 1.00 65.38 198 ILE A C 1
ATOM 1559 O O . ILE A 1 198 ? -6.839 -0.242 -4.248 1.00 65.38 198 ILE A O 1
ATOM 1563 N N . VAL A 1 199 ? -6.701 -2.422 -4.763 1.00 71.88 199 VAL A N 1
ATOM 1564 C CA . VAL A 1 199 ? -7.816 -2.881 -3.918 1.00 71.88 199 VAL A CA 1
ATOM 1565 C C . VAL A 1 199 ? -7.589 -2.482 -2.462 1.00 71.88 199 VAL A C 1
ATOM 1567 O O . VAL A 1 199 ? -8.459 -1.857 -1.867 1.00 71.88 199 VAL A O 1
ATOM 1570 N N . LEU A 1 200 ? -6.401 -2.738 -1.904 1.00 69.75 200 LEU A N 1
ATOM 1571 C CA . LEU A 1 200 ? -6.050 -2.338 -0.535 1.00 69.75 200 LEU A CA 1
ATOM 1572 C C . LEU A 1 200 ? -6.114 -0.818 -0.339 1.00 69.75 200 LEU A C 1
ATOM 1574 O O . LEU A 1 200 ? -6.598 -0.335 0.684 1.00 69.75 200 LEU A O 1
ATOM 1578 N N . LYS A 1 201 ? -5.638 -0.049 -1.323 1.00 73.81 201 LYS A N 1
ATOM 1579 C CA . LYS A 1 201 ? -5.663 1.413 -1.270 1.00 73.81 201 LYS A CA 1
ATOM 1580 C C . LYS A 1 201 ? -7.088 1.958 -1.354 1.00 73.81 201 LYS A C 1
ATOM 1582 O O . LYS A 1 201 ? -7.423 2.870 -0.606 1.00 73.81 201 LYS A O 1
ATOM 1587 N N . PHE A 1 202 ? -7.919 1.419 -2.243 1.00 77.44 202 PHE A N 1
ATOM 1588 C CA . PHE A 1 202 ? -9.317 1.824 -2.381 1.00 77.44 202 PHE A CA 1
ATOM 1589 C C . PHE A 1 202 ? -10.160 1.389 -1.179 1.00 77.44 202 PHE A C 1
ATOM 1591 O O . PHE A 1 202 ? -10.950 2.195 -0.697 1.00 77.44 202 PHE A O 1
ATOM 1598 N N . ALA A 1 203 ? -9.924 0.198 -0.623 1.00 79.00 203 ALA A N 1
ATOM 1599 C CA . ALA A 1 203 ? -10.511 -0.241 0.641 1.00 79.00 203 ALA A CA 1
ATOM 1600 C C . ALA A 1 203 ? -10.218 0.764 1.769 1.00 79.00 203 ALA A C 1
ATOM 1602 O O . ALA A 1 203 ? -11.141 1.252 2.415 1.00 79.00 203 ALA A O 1
ATOM 1603 N N . ALA A 1 204 ? -8.958 1.183 1.928 1.00 76.44 204 ALA A N 1
ATOM 1604 C CA . ALA A 1 204 ? -8.578 2.181 2.931 1.00 76.44 204 ALA A CA 1
ATOM 1605 C C . ALA A 1 204 ? -9.204 3.573 2.692 1.00 76.44 204 ALA A C 1
ATOM 1607 O O . ALA A 1 204 ? -9.506 4.286 3.647 1.00 76.44 204 ALA A O 1
ATOM 1608 N N . ILE A 1 205 ? -9.409 3.976 1.431 1.00 80.06 205 ILE A N 1
ATOM 1609 C CA . ILE A 1 205 ? -10.128 5.220 1.097 1.00 80.06 205 ILE A CA 1
ATOM 1610 C C . ILE A 1 205 ? -11.600 5.105 1.507 1.00 80.06 205 ILE A C 1
ATOM 1612 O O . ILE A 1 205 ? -12.151 6.025 2.115 1.00 80.06 205 ILE A O 1
ATOM 1616 N N . LEU A 1 206 ? -12.234 3.973 1.197 1.00 81.06 206 LEU A N 1
ATOM 1617 C CA . LEU A 1 206 ? -13.629 3.718 1.540 1.00 81.06 206 LEU A CA 1
ATOM 1618 C C . LEU A 1 206 ? -13.826 3.664 3.056 1.00 81.06 206 LEU A C 1
ATOM 1620 O O . LEU A 1 206 ? -14.791 4.232 3.549 1.00 81.06 206 LEU A O 1
ATOM 1624 N N . GLU A 1 207 ? -12.890 3.096 3.815 1.00 78.88 207 GLU A N 1
ATOM 1625 C CA . GLU A 1 207 ? -12.919 3.102 5.287 1.00 78.88 207 GLU A CA 1
ATOM 1626 C C . GLU A 1 207 ? -12.963 4.503 5.893 1.00 78.88 207 GLU A C 1
ATOM 1628 O O . GLU A 1 207 ? -13.596 4.692 6.923 1.00 78.88 207 GLU A O 1
ATOM 1633 N N . GLN A 1 208 ? -12.314 5.484 5.263 1.00 76.88 208 GLN A N 1
ATOM 1634 C CA . GLN A 1 208 ? -12.314 6.881 5.715 1.00 76.88 208 GLN A CA 1
ATOM 1635 C C . GLN A 1 208 ? -13.489 7.692 5.154 1.00 76.88 208 GLN A C 1
ATOM 1637 O O . GLN A 1 208 ? -13.654 8.867 5.483 1.00 76.88 208 GLN A O 1
ATOM 1642 N N . THR A 1 209 ? -14.299 7.086 4.287 1.00 79.06 209 THR A N 1
ATOM 1643 C CA . THR A 1 209 ? -15.455 7.732 3.672 1.00 79.06 209 THR A CA 1
ATOM 1644 C C . THR A 1 209 ? -16.683 7.568 4.582 1.00 79.06 209 THR A C 1
ATOM 1646 O O . THR A 1 209 ? -16.912 6.462 5.086 1.00 79.06 209 THR A O 1
ATOM 1649 N N . PRO A 1 210 ? -17.493 8.630 4.793 1.00 77.81 210 PRO A N 1
ATOM 1650 C CA . PRO A 1 210 ? -18.752 8.549 5.540 1.00 77.81 210 PRO A CA 1
ATOM 1651 C C . PRO A 1 210 ? -19.671 7.440 5.020 1.00 77.81 210 PRO A C 1
ATOM 1653 O O . PRO A 1 210 ? -19.674 7.164 3.819 1.00 77.81 210 PRO A O 1
ATOM 1656 N N . ALA A 1 211 ? -20.451 6.828 5.918 1.00 76.06 211 ALA A N 1
ATOM 1657 C CA . ALA A 1 211 ? -21.228 5.621 5.633 1.00 76.06 211 ALA A CA 1
ATOM 1658 C C . ALA A 1 211 ? -22.135 5.757 4.403 1.00 76.06 211 ALA A C 1
ATOM 1660 O O . ALA A 1 211 ? -22.070 4.904 3.521 1.00 76.06 211 ALA A O 1
ATOM 1661 N N . ASP A 1 212 ? -22.876 6.860 4.293 1.00 77.94 212 ASP A N 1
ATOM 1662 C CA . ASP A 1 212 ? -23.804 7.101 3.182 1.00 77.94 212 ASP A CA 1
ATOM 1663 C C . ASP A 1 212 ? -23.082 7.082 1.828 1.00 77.94 212 ASP A C 1
ATOM 1665 O O . ASP A 1 212 ? -23.371 6.263 0.959 1.00 77.94 212 ASP A O 1
ATOM 1669 N N . LYS A 1 213 ? -22.033 7.904 1.684 1.00 78.88 213 LYS A N 1
ATOM 1670 C CA . LYS A 1 213 ? -21.237 7.973 0.447 1.00 78.88 213 LYS A CA 1
ATOM 1671 C C . LYS A 1 213 ? -20.500 6.675 0.147 1.00 78.88 213 LYS A C 1
ATOM 1673 O O . LYS A 1 213 ? -20.302 6.331 -1.013 1.00 78.88 213 LYS A O 1
ATOM 1678 N N . ARG A 1 214 ? -20.037 5.976 1.180 1.00 84.56 214 ARG A N 1
ATOM 1679 C CA . ARG A 1 214 ? -19.343 4.697 1.033 1.00 84.56 214 ARG A CA 1
ATOM 1680 C C . ARG A 1 214 ? -20.283 3.628 0.484 1.00 84.56 214 ARG A C 1
ATOM 1682 O O . ARG A 1 214 ? -19.880 2.901 -0.416 1.00 84.56 214 ARG A O 1
ATOM 1689 N N . ASN A 1 215 ? -21.510 3.555 0.994 1.00 85.00 215 ASN A N 1
ATOM 1690 C CA . ASN A 1 215 ? -22.517 2.600 0.536 1.00 85.00 215 ASN A CA 1
ATOM 1691 C C . ASN A 1 215 ? -22.948 2.885 -0.908 1.00 85.00 215 ASN A C 1
ATOM 1693 O O . ASN A 1 215 ? -23.059 1.945 -1.694 1.00 85.00 215 ASN A O 1
ATOM 1697 N N . ASP A 1 216 ? -23.084 4.159 -1.284 1.00 85.88 216 ASP A N 1
ATOM 1698 C CA . ASP A 1 216 ? -23.358 4.558 -2.671 1.00 85.88 216 ASP A CA 1
ATOM 1699 C C . ASP A 1 216 ? -22.223 4.130 -3.620 1.00 85.88 216 ASP A C 1
ATOM 1701 O O . ASP A 1 216 ? -22.465 3.539 -4.673 1.00 85.88 216 ASP A O 1
ATOM 1705 N N . LEU A 1 217 ? -20.962 4.373 -3.233 1.00 84.75 217 LEU A N 1
ATOM 1706 C CA . LEU A 1 217 ? -19.791 3.970 -4.022 1.00 84.75 217 LEU A CA 1
ATOM 1707 C C . LEU A 1 217 ? -19.666 2.447 -4.141 1.00 84.75 217 LEU A C 1
ATOM 1709 O O . LEU A 1 217 ? -19.346 1.946 -5.215 1.00 84.75 217 LEU A O 1
ATOM 1713 N N . LEU A 1 218 ? -19.917 1.709 -3.056 1.00 85.00 218 LEU A N 1
ATOM 1714 C CA . LEU A 1 218 ? -19.901 0.246 -3.068 1.00 85.00 218 LEU A CA 1
ATOM 1715 C C . LEU A 1 218 ? -21.011 -0.316 -3.967 1.00 85.00 218 LEU A C 1
ATOM 1717 O O . LEU A 1 218 ? -20.733 -1.228 -4.738 1.00 85.00 218 LEU A O 1
ATOM 1721 N N . SER A 1 219 ? -22.217 0.259 -3.928 1.00 86.81 219 SER A N 1
ATOM 1722 C CA . SER A 1 219 ? -23.333 -0.134 -4.805 1.00 86.81 219 SER A CA 1
ATOM 1723 C C . SER A 1 219 ? -23.005 0.090 -6.285 1.00 86.81 219 SER A C 1
ATOM 1725 O O . SER A 1 219 ? -23.234 -0.790 -7.106 1.00 86.81 219 SER A O 1
ATOM 1727 N N . SER A 1 220 ? -22.375 1.220 -6.633 1.00 84.75 220 SER A N 1
ATOM 1728 C CA . SER A 1 220 ? -21.931 1.469 -8.014 1.00 84.75 220 SER A CA 1
ATOM 1729 C C . SER A 1 220 ? -20.875 0.466 -8.485 1.00 84.75 220 SER A C 1
ATOM 1731 O O . SER A 1 220 ? -20.860 0.105 -9.657 1.00 84.75 220 SER A O 1
ATOM 1733 N N . ILE A 1 221 ? -19.984 0.016 -7.594 1.00 83.75 221 ILE A N 1
ATOM 1734 C CA . ILE A 1 221 ? -18.988 -1.014 -7.924 1.00 83.75 221 ILE A CA 1
ATOM 1735 C C . ILE A 1 221 ? -19.666 -2.383 -8.075 1.00 83.75 221 ILE A C 1
ATOM 1737 O O . ILE A 1 221 ? -19.253 -3.158 -8.929 1.00 83.75 221 ILE A O 1
ATOM 1741 N N . GLU A 1 222 ? -20.702 -2.676 -7.285 1.00 86.88 222 GLU A N 1
ATOM 1742 C CA . GLU A 1 222 ? -21.482 -3.918 -7.374 1.00 86.88 222 GLU A CA 1
ATOM 1743 C C . GLU A 1 222 ? -22.161 -4.091 -8.736 1.00 86.88 222 GLU A C 1
ATOM 1745 O O . GLU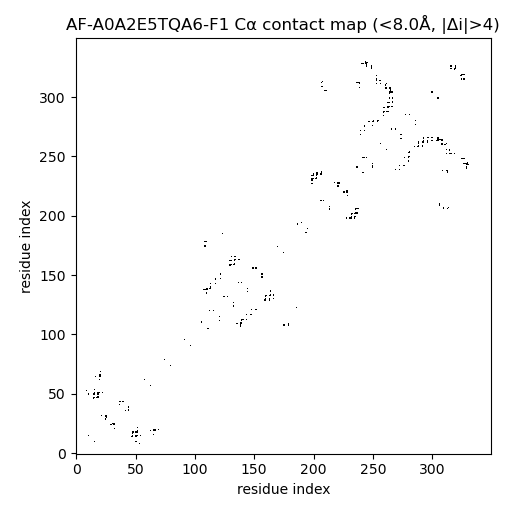 A 1 222 ? -22.147 -5.189 -9.292 1.00 86.88 222 GLU A O 1
ATOM 1750 N N . GLU A 1 223 ? -22.713 -3.003 -9.280 1.00 82.50 223 GLU A N 1
ATOM 1751 C CA . GLU A 1 223 ? -23.370 -2.989 -10.591 1.00 82.50 223 GLU A CA 1
ATOM 1752 C C . GLU A 1 223 ? -22.388 -3.257 -11.744 1.00 82.50 223 GLU A C 1
ATOM 1754 O O . GLU A 1 223 ? -22.725 -3.981 -12.684 1.00 82.50 223 GLU A O 1
ATOM 1759 N N . ASP A 1 224 ? -21.170 -2.714 -11.661 1.00 77.81 224 ASP A N 1
ATOM 1760 C CA . ASP A 1 224 ? -20.157 -2.818 -12.717 1.00 77.81 224 ASP A CA 1
ATOM 1761 C C . ASP A 1 224 ? -19.286 -4.084 -12.601 1.00 77.81 224 ASP A C 1
ATOM 1763 O O . ASP A 1 224 ? -18.941 -4.707 -13.610 1.00 77.81 224 ASP A O 1
ATOM 1767 N N . ASN A 1 225 ? -18.865 -4.445 -11.383 1.00 79.06 225 ASN A N 1
ATOM 1768 C CA . ASN A 1 225 ? -17.938 -5.545 -11.117 1.00 79.06 225 ASN A CA 1
ATOM 1769 C C . ASN A 1 225 ? -18.111 -6.142 -9.697 1.00 79.06 225 ASN A C 1
ATOM 1771 O O . ASN A 1 225 ? -17.438 -5.713 -8.750 1.00 79.06 225 ASN A O 1
ATOM 1775 N N . PRO A 1 226 ? -18.945 -7.189 -9.539 1.00 77.62 226 PRO A N 1
ATOM 1776 C CA . PRO A 1 226 ? -19.201 -7.809 -8.239 1.00 77.62 226 PRO A CA 1
ATOM 1777 C C . PRO A 1 226 ? -17.984 -8.547 -7.655 1.00 77.62 226 PRO A C 1
ATOM 1779 O O . PRO A 1 226 ? -17.818 -8.567 -6.438 1.00 77.62 226 PRO A O 1
ATOM 1782 N N . GLU A 1 227 ? -17.094 -9.103 -8.485 1.00 72.81 227 GLU A N 1
ATOM 1783 C CA . GLU A 1 227 ? -15.873 -9.771 -7.998 1.00 72.81 227 GLU A CA 1
ATOM 1784 C C . GLU A 1 227 ? -14.914 -8.763 -7.343 1.00 72.81 227 GLU A C 1
ATOM 1786 O O . GLU A 1 227 ? -14.375 -9.007 -6.264 1.00 72.81 227 GLU A O 1
ATOM 1791 N N . LEU A 1 228 ? -14.764 -7.577 -7.945 1.00 73.94 228 LEU A N 1
ATOM 1792 C CA . LEU A 1 228 ? -13.964 -6.494 -7.369 1.00 73.94 228 LEU A CA 1
ATOM 1793 C C . LEU A 1 228 ? -14.553 -5.990 -6.044 1.00 73.94 228 LEU A C 1
ATOM 1795 O O . LEU A 1 228 ? -13.806 -5.620 -5.136 1.00 73.94 228 LEU A O 1
ATOM 1799 N N . LEU A 1 229 ? -15.881 -5.970 -5.919 1.00 80.38 229 LEU A N 1
ATOM 1800 C CA . LEU A 1 229 ? -16.548 -5.595 -4.677 1.00 80.38 229 LEU A CA 1
ATOM 1801 C C . LEU A 1 229 ? -16.232 -6.573 -3.544 1.00 80.38 229 LEU A C 1
ATOM 1803 O O . LEU A 1 229 ? -15.956 -6.127 -2.428 1.00 80.38 229 LEU A O 1
ATOM 1807 N N . GLU A 1 230 ? -16.280 -7.880 -3.812 1.00 77.94 230 GLU A N 1
ATOM 1808 C CA . GLU A 1 230 ? -15.919 -8.904 -2.826 1.00 77.94 230 GLU A CA 1
ATOM 1809 C C . GLU A 1 230 ? -14.472 -8.727 -2.360 1.00 77.94 230 GLU A C 1
ATOM 1811 O O . GLU A 1 230 ? -14.215 -8.695 -1.154 1.00 77.94 230 GLU A O 1
ATOM 1816 N N . ASP A 1 231 ? -13.549 -8.498 -3.296 1.00 72.50 231 ASP A N 1
ATOM 1817 C CA . ASP A 1 231 ? -12.142 -8.243 -2.993 1.00 72.50 231 ASP A CA 1
ATOM 1818 C C . ASP A 1 231 ? -11.947 -6.971 -2.153 1.00 72.50 231 ASP A C 1
ATOM 1820 O O . ASP A 1 231 ? -11.193 -6.975 -1.175 1.00 72.50 231 ASP A O 1
ATOM 1824 N N . ILE A 1 232 ? -12.638 -5.877 -2.481 1.00 79.50 232 ILE A N 1
ATOM 1825 C CA . ILE A 1 232 ? -12.587 -4.635 -1.699 1.00 79.50 232 ILE A CA 1
ATOM 1826 C C . ILE A 1 232 ? -13.144 -4.872 -0.291 1.00 79.50 232 ILE A C 1
ATOM 1828 O O . ILE A 1 232 ? -12.461 -4.556 0.684 1.00 79.50 232 ILE A O 1
ATOM 1832 N N . LYS A 1 233 ? -14.331 -5.482 -0.162 1.00 77.12 233 LYS A N 1
ATOM 1833 C CA . LYS A 1 233 ? -14.968 -5.777 1.134 1.00 77.12 233 LYS A CA 1
ATOM 1834 C C . LYS A 1 233 ? -14.100 -6.690 2.003 1.00 77.12 233 LYS A C 1
ATOM 1836 O O . LYS A 1 233 ? -13.980 -6.443 3.200 1.00 77.12 233 LYS A O 1
ATOM 1841 N N . ALA A 1 234 ? -13.454 -7.699 1.417 1.00 73.50 234 ALA A N 1
ATOM 1842 C CA . ALA A 1 234 ? -12.566 -8.616 2.133 1.00 73.50 234 ALA A CA 1
ATOM 1843 C C . ALA A 1 234 ? -11.321 -7.922 2.710 1.00 73.50 234 ALA A C 1
ATOM 1845 O O . ALA A 1 234 ? -10.771 -8.360 3.721 1.00 73.50 234 ALA A O 1
ATOM 1846 N N . ASN A 1 235 ? -10.878 -6.832 2.080 1.00 75.31 235 ASN A N 1
ATOM 1847 C CA . ASN A 1 235 ? -9.703 -6.068 2.490 1.00 75.31 235 ASN A CA 1
ATOM 1848 C C . ASN A 1 235 ? -10.047 -4.792 3.283 1.00 75.31 235 ASN A C 1
ATOM 1850 O O . ASN A 1 235 ? -9.132 -4.083 3.717 1.00 75.31 235 ASN A O 1
ATOM 1854 N N . MET A 1 236 ? -11.339 -4.511 3.492 1.00 80.25 236 MET A N 1
ATOM 1855 C CA . MET A 1 236 ? -11.810 -3.384 4.290 1.00 80.25 236 MET A CA 1
ATOM 1856 C C . MET A 1 236 ? -11.820 -3.706 5.787 1.00 80.25 236 MET A C 1
ATOM 1858 O O . MET A 1 236 ? -12.413 -4.680 6.256 1.00 80.25 236 MET A O 1
ATOM 1862 N N . LEU A 1 237 ? -11.207 -2.822 6.562 1.00 79.81 237 LEU A N 1
ATOM 1863 C CA . LEU A 1 237 ? -11.296 -2.786 8.009 1.00 79.81 237 LEU A CA 1
ATOM 1864 C C . LEU A 1 237 ? -12.581 -2.053 8.415 1.00 79.81 237 LEU A C 1
ATOM 1866 O O . LEU A 1 237 ? -12.628 -0.827 8.438 1.00 79.81 237 LEU A O 1
ATOM 1870 N N . SER A 1 238 ? -13.632 -2.798 8.743 1.00 81.62 238 SER A N 1
ATOM 1871 C CA . SER A 1 238 ? -14.819 -2.239 9.396 1.00 81.62 238 SER A CA 1
ATOM 1872 C C . SER A 1 238 ? -14.674 -2.293 10.916 1.00 81.62 238 SER A C 1
ATOM 1874 O O . SER A 1 238 ? -13.920 -3.111 11.451 1.00 81.62 238 SER A O 1
ATOM 1876 N N . PHE A 1 239 ? -15.418 -1.436 11.620 1.00 82.69 239 PHE A N 1
ATOM 1877 C CA . PHE A 1 239 ? -15.456 -1.458 13.084 1.00 82.69 239 PHE A CA 1
ATOM 1878 C C . PHE A 1 239 ? -15.935 -2.823 13.604 1.00 82.69 239 PHE A C 1
ATOM 1880 O O . PHE A 1 239 ? -15.318 -3.406 14.491 1.00 82.69 239 PHE A O 1
ATOM 1887 N N . GLU A 1 240 ? -16.956 -3.388 12.960 1.00 81.38 240 GLU A N 1
ATOM 1888 C CA . GLU A 1 240 ? -17.481 -4.730 13.239 1.00 81.38 240 GLU A CA 1
ATOM 1889 C C . GLU A 1 240 ? -16.420 -5.826 13.079 1.00 81.38 240 GLU A C 1
ATOM 1891 O O . GLU A 1 240 ? -16.400 -6.790 13.838 1.00 81.38 240 GLU A O 1
ATOM 1896 N N . ASN A 1 241 ? -15.496 -5.673 12.125 1.00 80.25 241 ASN A N 1
ATOM 1897 C CA . ASN A 1 241 ? -14.438 -6.647 11.872 1.00 80.25 241 ASN A CA 1
ATOM 1898 C C . ASN A 1 241 ? -13.246 -6.523 12.833 1.00 80.25 241 ASN A C 1
ATOM 1900 O O . ASN A 1 241 ? -12.405 -7.424 12.846 1.00 80.25 241 ASN A O 1
ATOM 1904 N N . LEU A 1 242 ? -13.165 -5.484 13.676 1.00 80.38 242 LEU A N 1
ATOM 1905 C CA . LEU A 1 242 ? -12.085 -5.354 14.667 1.00 80.38 242 LEU A CA 1
ATOM 1906 C C . LEU A 1 242 ? -12.043 -6.538 15.643 1.00 80.38 242 LEU A C 1
ATOM 1908 O O . LEU A 1 242 ? -10.968 -6.908 16.108 1.00 80.38 242 LEU A O 1
ATOM 1912 N N . VAL A 1 243 ? -13.180 -7.194 15.897 1.00 78.38 243 VAL A N 1
ATOM 1913 C CA . VAL A 1 243 ? -13.247 -8.411 16.730 1.00 78.38 243 VAL A CA 1
ATOM 1914 C C . VAL A 1 243 ? -12.498 -9.603 16.147 1.00 78.38 243 VAL A C 1
ATOM 1916 O O . VAL A 1 243 ? -12.154 -10.526 16.883 1.00 78.38 243 VAL A O 1
ATOM 1919 N N . ARG A 1 244 ? -12.261 -9.597 14.829 1.00 82.56 244 ARG A N 1
ATOM 1920 C CA . ARG A 1 244 ? -11.544 -10.656 14.106 1.00 82.56 244 ARG A CA 1
ATOM 1921 C C . ARG A 1 244 ? -10.030 -10.467 14.147 1.00 82.56 244 ARG A C 1
ATOM 1923 O O . ARG A 1 244 ? -9.304 -11.282 13.581 1.00 82.56 244 ARG A O 1
ATOM 1930 N N . LEU A 1 245 ? -9.549 -9.389 14.767 1.00 84.94 245 LEU A N 1
ATOM 1931 C CA . LEU A 1 245 ? -8.131 -9.195 15.033 1.00 84.94 245 LEU A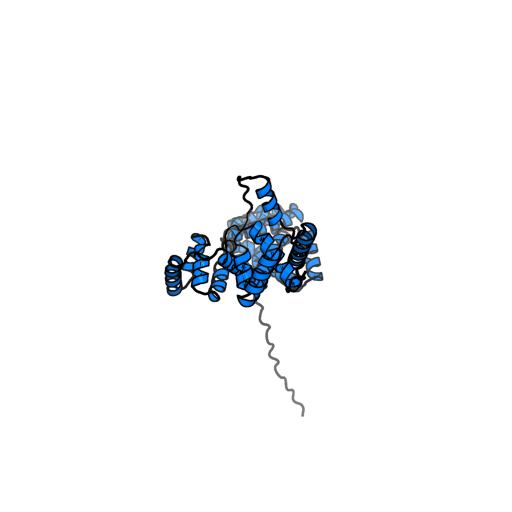 CA 1
ATOM 1932 C C . LEU A 1 245 ? -7.676 -10.098 16.180 1.00 84.94 245 LEU A C 1
ATOM 1934 O O . LEU A 1 245 ? -8.461 -10.507 17.038 1.00 84.94 245 LEU A O 1
ATOM 1938 N N . LYS A 1 246 ? -6.376 -10.392 16.209 1.00 87.81 246 LYS A N 1
ATOM 1939 C CA . LYS A 1 246 ? -5.774 -11.080 17.353 1.00 87.81 246 LYS A CA 1
ATOM 1940 C C . LYS A 1 246 ? -5.873 -10.198 18.594 1.00 87.81 246 LYS A C 1
ATOM 1942 O O . LYS A 1 246 ? -5.720 -8.982 18.495 1.00 87.81 246 LYS A O 1
ATOM 1947 N N . ASP A 1 247 ? -6.049 -10.821 19.757 1.00 89.94 247 ASP A N 1
ATOM 1948 C CA . ASP A 1 247 ? -6.191 -10.111 21.036 1.00 89.94 247 ASP A CA 1
ATOM 1949 C C . ASP A 1 247 ? -5.031 -9.138 21.295 1.00 89.94 247 ASP A C 1
ATOM 1951 O O . ASP A 1 247 ? -5.260 -8.001 21.687 1.00 89.94 247 ASP A O 1
ATOM 1955 N N . GLU A 1 248 ? -3.797 -9.527 20.969 1.00 89.00 248 GLU A N 1
ATOM 1956 C CA . GLU A 1 248 ? -2.610 -8.667 21.098 1.00 89.00 248 GLU A CA 1
ATOM 1957 C C . GLU A 1 248 ? -2.696 -7.388 20.243 1.00 89.00 248 GLU A C 1
ATOM 1959 O O . GLU A 1 248 ? -2.345 -6.299 20.700 1.00 89.00 248 GLU A O 1
ATOM 1964 N N . GLU A 1 249 ? -3.184 -7.499 19.003 1.00 89.31 249 GLU A N 1
ATOM 1965 C CA . GLU A 1 249 ? -3.341 -6.353 18.100 1.00 89.31 249 GLU A CA 1
ATOM 1966 C C . GLU A 1 249 ? -4.494 -5.457 18.562 1.00 89.31 249 GLU A C 1
ATOM 1968 O O . GLU A 1 249 ? -4.357 -4.231 18.578 1.00 89.31 249 GLU A O 1
ATOM 1973 N N . LEU A 1 250 ? -5.608 -6.065 18.982 1.00 91.25 250 LEU A N 1
ATOM 1974 C CA . LEU A 1 250 ? -6.773 -5.348 19.489 1.00 91.25 250 LEU A CA 1
ATOM 1975 C C . LEU A 1 250 ? -6.439 -4.585 20.778 1.00 91.25 250 LEU A C 1
ATOM 1977 O O . LEU A 1 250 ? -6.746 -3.401 20.876 1.00 91.25 250 LEU A O 1
ATOM 1981 N N . GLN A 1 251 ? -5.737 -5.208 21.726 1.00 92.31 251 GLN A N 1
ATOM 1982 C CA . GLN A 1 251 ? -5.258 -4.558 22.952 1.00 92.31 251 GLN A CA 1
ATOM 1983 C C . GLN A 1 251 ? -4.376 -3.347 22.647 1.00 92.31 251 GLN A C 1
ATOM 1985 O O . GLN A 1 251 ? -4.526 -2.288 23.263 1.00 92.31 251 GLN A O 1
ATOM 1990 N N . LEU A 1 252 ? -3.474 -3.472 21.668 1.00 91.25 252 LEU A N 1
ATOM 1991 C CA . LEU A 1 252 ? -2.597 -2.373 21.286 1.00 91.25 252 LEU A CA 1
ATOM 1992 C C . LEU A 1 252 ? -3.389 -1.204 20.691 1.00 91.25 252 LEU A C 1
ATOM 1994 O O . LEU A 1 252 ? -3.135 -0.054 21.050 1.00 91.25 252 LEU A O 1
ATOM 1998 N N . ILE A 1 253 ? -4.374 -1.484 19.839 1.00 91.12 253 ILE A N 1
ATOM 1999 C CA . ILE A 1 253 ? -5.277 -0.464 19.290 1.00 91.12 253 ILE A CA 1
ATOM 2000 C C . ILE A 1 253 ? -6.046 0.229 20.423 1.00 91.12 253 ILE A C 1
ATOM 2002 O O . ILE A 1 253 ? -5.967 1.451 20.547 1.00 91.12 253 ILE A O 1
ATOM 2006 N N . LEU A 1 254 ? -6.708 -0.545 21.290 1.00 91.50 254 LEU A N 1
ATOM 2007 C CA . LEU A 1 254 ? -7.524 -0.040 22.402 1.00 91.50 254 LEU A CA 1
ATOM 2008 C C . LEU A 1 254 ? -6.716 0.798 23.401 1.00 91.50 254 LEU A C 1
ATOM 2010 O O . LEU A 1 254 ? -7.230 1.776 23.932 1.00 91.50 254 LEU A O 1
ATOM 2014 N N . SER A 1 255 ? -5.435 0.482 23.611 1.00 90.75 255 SER A N 1
ATOM 2015 C CA . SER A 1 255 ? -4.559 1.261 24.501 1.00 90.75 255 SER A CA 1
ATOM 2016 C C . SER A 1 255 ? -4.246 2.683 24.006 1.00 90.75 255 SER A C 1
ATOM 2018 O O . SER A 1 255 ? -3.766 3.503 24.786 1.00 90.75 255 SER A O 1
ATOM 2020 N N . ASN A 1 256 ? -4.510 2.981 22.728 1.00 90.06 256 ASN A N 1
ATOM 2021 C CA . ASN A 1 256 ? -4.272 4.289 22.107 1.00 90.06 256 ASN A CA 1
ATOM 2022 C C . ASN A 1 256 ? -5.571 5.082 21.859 1.00 90.06 256 ASN A C 1
ATOM 2024 O O . ASN A 1 256 ? -5.537 6.102 21.170 1.00 90.06 256 ASN A O 1
ATOM 2028 N N . ILE A 1 257 ? -6.710 4.619 22.382 1.00 92.25 257 ILE A N 1
ATOM 2029 C CA . ILE A 1 257 ? -8.029 5.225 22.166 1.00 92.25 257 ILE A CA 1
ATOM 2030 C C . ILE A 1 257 ? -8.546 5.823 23.479 1.00 92.25 257 ILE A C 1
ATOM 2032 O O . ILE A 1 257 ? -8.370 5.244 24.551 1.00 92.25 257 ILE A O 1
ATOM 2036 N N . ASP A 1 258 ? -9.183 6.992 23.394 1.00 93.62 258 ASP A N 1
ATOM 2037 C CA . ASP A 1 258 ? -9.859 7.616 24.533 1.00 93.62 258 ASP A CA 1
ATOM 2038 C C . ASP A 1 258 ? -11.127 6.825 24.895 1.00 93.62 258 ASP A C 1
ATOM 2040 O O . ASP A 1 258 ? -11.893 6.429 24.014 1.00 93.62 258 ASP A O 1
ATOM 2044 N N . MET A 1 259 ? -11.375 6.612 26.189 1.00 92.38 259 MET A N 1
ATOM 2045 C CA . MET A 1 259 ? -12.544 5.863 26.668 1.00 92.38 259 MET A CA 1
ATOM 2046 C C . MET A 1 259 ? -13.866 6.498 26.237 1.00 92.38 259 MET A C 1
ATOM 2048 O O . MET A 1 259 ? -14.824 5.771 25.985 1.00 92.38 259 MET A O 1
ATOM 2052 N N . LYS A 1 260 ? -13.909 7.825 26.087 1.00 91.75 260 LYS A N 1
ATOM 2053 C CA . LYS A 1 260 ? -15.088 8.532 25.584 1.00 91.75 260 LYS A CA 1
ATOM 2054 C C . LYS A 1 260 ? -15.344 8.249 24.103 1.00 91.75 260 LYS A C 1
ATOM 2056 O O . LYS A 1 260 ? -16.482 8.049 23.696 1.00 91.75 260 LYS A O 1
ATOM 2061 N N . ASP A 1 261 ? -14.293 8.210 23.284 1.00 92.56 261 ASP A N 1
ATOM 2062 C CA . ASP A 1 261 ? -14.448 7.836 21.875 1.00 92.56 261 ASP A CA 1
ATOM 2063 C C . ASP A 1 261 ? -14.857 6.361 21.763 1.00 92.56 261 ASP A C 1
ATOM 2065 O O . ASP A 1 261 ? -15.720 6.005 20.965 1.00 92.56 261 ASP A O 1
ATOM 2069 N N . LEU A 1 262 ? -14.279 5.492 22.599 1.00 93.25 262 LEU A N 1
ATOM 2070 C CA . LEU A 1 262 ? -14.640 4.078 22.630 1.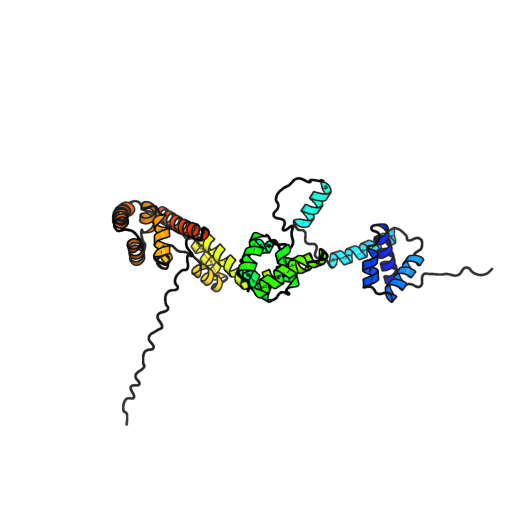00 93.25 262 LEU A CA 1
ATOM 2071 C C . LEU A 1 262 ? -16.099 3.864 23.060 1.00 93.25 262 LEU A C 1
ATOM 2073 O O . LEU A 1 262 ? -16.777 3.019 22.479 1.00 93.25 262 LEU A O 1
ATOM 2077 N N . SER A 1 263 ? -16.603 4.627 24.036 1.00 93.81 263 SER A N 1
ATOM 2078 C CA . SER A 1 263 ? -17.992 4.518 24.495 1.00 93.81 263 SER A CA 1
ATOM 2079 C C . SER A 1 263 ? -18.995 4.988 23.443 1.00 93.81 263 SER A C 1
ATOM 2081 O O . SER A 1 263 ? -20.059 4.383 23.320 1.00 93.81 263 SER A O 1
ATOM 2083 N N . TYR A 1 264 ? -18.648 6.011 22.657 1.00 93.12 264 TYR A N 1
ATOM 2084 C CA . TYR A 1 264 ? -19.466 6.481 21.537 1.00 93.12 264 TYR A CA 1
ATOM 2085 C C . TYR A 1 264 ? -19.466 5.457 20.401 1.00 93.12 264 TYR A C 1
ATOM 2087 O O . TYR A 1 264 ? -20.526 5.089 19.910 1.00 93.12 264 TYR A O 1
ATOM 2095 N N . ALA A 1 265 ? -18.298 4.920 20.035 1.00 91.56 265 ALA A N 1
ATOM 2096 C CA . ALA A 1 265 ? -18.176 3.939 18.956 1.00 91.56 265 ALA A CA 1
ATOM 2097 C C . ALA A 1 265 ? -18.916 2.615 19.223 1.00 91.56 265 ALA A C 1
ATOM 2099 O O . ALA A 1 265 ? -19.275 1.919 18.275 1.00 91.56 265 ALA A O 1
ATOM 2100 N N . LEU A 1 266 ? -19.120 2.270 20.499 1.00 91.81 266 LEU A N 1
ATOM 2101 C CA . LEU A 1 266 ? -19.819 1.067 20.958 1.00 91.81 266 LEU A CA 1
ATOM 2102 C C . LEU A 1 266 ? -21.350 1.214 21.035 1.00 91.81 266 LEU A C 1
ATOM 2104 O O . LEU A 1 266 ? -22.027 0.230 21.343 1.00 91.81 266 LEU A O 1
ATOM 2108 N N . GLN A 1 267 ? -21.913 2.403 20.794 1.00 90.50 267 GLN A N 1
ATOM 2109 C CA . GLN A 1 267 ? -23.368 2.578 20.782 1.00 90.50 267 GLN A CA 1
ATOM 2110 C C . GLN A 1 267 ? -23.987 1.896 19.560 1.00 90.50 267 GLN A C 1
ATOM 2112 O O . GLN A 1 267 ? -23.512 2.055 18.440 1.00 90.50 267 GLN A O 1
ATOM 2117 N N . GLY A 1 268 ? -25.050 1.117 19.784 1.00 82.88 268 GLY A N 1
ATOM 2118 C CA . GLY A 1 268 ? -25.762 0.410 18.712 1.00 82.88 268 GLY A CA 1
ATOM 2119 C C . GLY A 1 268 ? -25.009 -0.778 18.100 1.00 82.88 268 GLY A C 1
ATOM 2120 O O . GLY A 1 268 ? -25.444 -1.303 17.081 1.00 82.88 268 GLY A O 1
ATOM 2121 N N . VAL A 1 269 ? -23.899 -1.207 18.708 1.00 87.12 269 VAL A N 1
ATOM 2122 C CA . VAL A 1 269 ? -23.086 -2.338 18.242 1.00 87.12 269 VAL A CA 1
ATOM 2123 C C . VAL A 1 269 ? -23.524 -3.634 18.931 1.00 87.12 269 VAL A C 1
ATOM 2125 O O . VAL A 1 269 ? -23.898 -3.614 20.103 1.00 87.12 269 VAL A O 1
ATOM 2128 N N . ASP A 1 270 ? -23.432 -4.765 18.226 1.00 87.56 270 ASP A N 1
ATOM 2129 C CA . ASP A 1 270 ? -23.760 -6.088 18.765 1.00 87.56 270 ASP A CA 1
ATOM 2130 C C . ASP A 1 270 ? -23.012 -6.412 20.069 1.00 87.56 270 ASP A C 1
ATOM 2132 O O . ASP A 1 270 ? -21.804 -6.181 20.207 1.00 87.56 270 ASP A O 1
ATOM 2136 N N . ASP A 1 271 ? -23.714 -7.069 20.995 1.00 86.62 271 ASP A N 1
ATOM 2137 C CA . ASP A 1 271 ? -23.182 -7.439 22.313 1.00 86.62 271 ASP A CA 1
ATOM 2138 C C . ASP A 1 271 ? -21.898 -8.278 22.225 1.00 86.62 271 ASP A C 1
ATOM 2140 O O . ASP A 1 271 ? -20.994 -8.123 23.045 1.00 86.62 271 ASP A O 1
ATOM 2144 N N . SER A 1 272 ? -21.770 -9.116 21.191 1.00 86.75 272 SER A N 1
ATOM 2145 C CA . SER A 1 272 ? -20.569 -9.931 20.963 1.00 86.75 272 SER A CA 1
ATOM 2146 C C . SER A 1 272 ? -19.305 -9.089 20.728 1.00 86.75 272 SER A C 1
ATOM 2148 O O . SER A 1 272 ? -18.221 -9.434 21.207 1.00 86.75 272 SER A O 1
ATOM 2150 N N . ILE A 1 273 ? -19.434 -7.953 20.035 1.00 88.00 273 ILE A N 1
ATOM 2151 C CA . ILE A 1 273 ? -18.327 -7.028 19.771 1.00 88.00 273 ILE A CA 1
ATOM 2152 C C . ILE A 1 273 ? -17.972 -6.273 21.045 1.00 88.00 273 ILE A C 1
ATOM 2154 O O . ILE A 1 273 ? -16.793 -6.154 21.398 1.00 88.00 273 ILE A O 1
ATOM 2158 N N . LYS A 1 274 ? -18.997 -5.819 21.768 1.00 90.00 274 LYS A N 1
ATOM 2159 C CA . LYS A 1 274 ? -18.839 -5.147 23.056 1.00 90.00 274 LYS A CA 1
ATOM 2160 C C . LYS A 1 274 ? -18.104 -6.036 24.058 1.00 90.00 274 LYS A C 1
ATOM 2162 O O . LYS A 1 274 ? -17.146 -5.585 24.685 1.00 90.00 274 LYS A O 1
ATOM 2167 N N . GLU A 1 275 ? -18.487 -7.307 24.160 1.00 90.00 275 GLU A N 1
ATOM 2168 C CA . GLU A 1 275 ? -17.842 -8.281 25.040 1.00 90.00 275 GLU A CA 1
ATOM 2169 C C . GLU A 1 275 ? -16.372 -8.497 24.660 1.00 90.00 275 GLU A C 1
ATOM 2171 O O . GLU A 1 275 ? -15.492 -8.377 25.516 1.00 90.00 275 GLU A O 1
ATOM 2176 N N . LYS A 1 276 ? -16.076 -8.713 23.371 1.00 90.31 276 LYS A N 1
ATOM 2177 C CA . LYS A 1 276 ? -14.700 -8.898 22.882 1.00 90.31 276 LYS A CA 1
ATOM 2178 C C . LYS A 1 276 ? -13.797 -7.709 23.218 1.00 90.31 276 LYS A C 1
ATOM 2180 O O . LYS A 1 276 ? -12.655 -7.907 23.647 1.00 90.31 276 LYS A O 1
ATOM 2185 N N . ILE A 1 277 ? -14.299 -6.484 23.060 1.00 91.50 277 ILE A N 1
ATOM 2186 C CA . ILE A 1 277 ? -13.570 -5.262 23.424 1.00 91.50 277 ILE A CA 1
ATOM 2187 C C . ILE A 1 277 ? -13.358 -5.196 24.940 1.00 91.50 277 ILE A C 1
ATOM 2189 O O . ILE A 1 277 ? -12.236 -4.969 25.389 1.00 91.50 277 ILE A O 1
ATOM 2193 N N . GLN A 1 278 ? -14.389 -5.480 25.739 1.00 91.19 278 GLN A N 1
ATOM 2194 C CA . GLN A 1 278 ? -14.285 -5.487 27.200 1.00 91.19 278 GLN A CA 1
ATOM 2195 C C . GLN A 1 278 ? -13.315 -6.549 27.739 1.00 91.19 278 GLN A C 1
ATOM 2197 O O . GLN A 1 278 ? -12.676 -6.318 28.764 1.00 91.19 278 GLN A O 1
ATOM 2202 N N . THR A 1 279 ? -13.180 -7.701 27.075 1.00 92.69 279 THR A N 1
ATOM 2203 C CA . THR A 1 279 ? -12.195 -8.732 27.456 1.00 92.69 279 THR A CA 1
ATOM 2204 C C . THR A 1 279 ? -10.753 -8.349 27.120 1.00 92.69 279 THR A C 1
ATOM 2206 O O . THR A 1 279 ? -9.825 -8.924 27.680 1.00 92.69 279 THR A O 1
ATOM 2209 N N . ASN A 1 280 ? -10.557 -7.362 26.240 1.00 93.56 280 ASN A N 1
ATOM 2210 C CA . ASN A 1 280 ? -9.249 -6.898 25.773 1.00 93.56 280 ASN A CA 1
ATOM 2211 C C . ASN A 1 280 ? -8.802 -5.577 26.421 1.00 93.56 280 ASN A C 1
ATOM 2213 O O . ASN A 1 280 ? -7.876 -4.921 25.949 1.00 93.56 280 ASN A O 1
ATOM 2217 N N . ILE A 1 281 ? -9.430 -5.190 27.530 1.00 93.06 281 ILE A N 1
ATOM 2218 C CA . ILE A 1 281 ? -9.015 -4.057 28.359 1.00 93.06 281 ILE A CA 1
ATOM 2219 C C . ILE A 1 281 ? -8.857 -4.499 29.815 1.00 93.06 281 ILE A C 1
ATOM 2221 O O . ILE A 1 281 ? -9.374 -5.529 30.242 1.00 93.06 281 ILE A O 1
ATOM 2225 N N . SER A 1 282 ? -8.120 -3.717 30.605 1.00 92.62 282 SER A N 1
ATOM 2226 C CA . SER A 1 282 ? -7.965 -4.002 32.037 1.00 92.62 282 SER A CA 1
ATOM 2227 C C . SER A 1 282 ? -9.299 -3.891 32.788 1.00 92.62 282 SER A C 1
ATOM 2229 O O . SER A 1 282 ? -10.169 -3.113 32.403 1.00 92.62 282 SER A O 1
ATOM 2231 N N . SER A 1 283 ? -9.432 -4.588 33.920 1.00 91.19 283 SER A N 1
ATOM 2232 C CA . SER A 1 283 ? -10.624 -4.506 34.783 1.00 91.19 283 SER A CA 1
ATOM 2233 C C . SER A 1 283 ? -10.962 -3.072 35.203 1.00 91.19 283 SER A C 1
ATOM 2235 O O . SER A 1 283 ? -12.128 -2.692 35.214 1.00 91.19 283 SER A O 1
ATOM 2237 N N . ARG A 1 284 ? -9.941 -2.246 35.473 1.00 92.00 284 ARG A N 1
ATOM 2238 C CA . ARG A 1 284 ? -10.106 -0.814 35.762 1.00 92.00 284 ARG A CA 1
ATOM 2239 C C . ARG A 1 284 ? -10.662 -0.046 34.560 1.00 92.00 284 ARG A C 1
ATOM 2241 O O . ARG A 1 284 ? -11.564 0.763 34.730 1.00 92.00 284 ARG A O 1
ATOM 2248 N N . ALA A 1 285 ? -10.111 -0.277 33.368 1.00 91.69 285 ALA A N 1
ATOM 2249 C CA . ALA A 1 285 ? -10.578 0.373 32.143 1.00 91.69 285 ALA A CA 1
ATOM 2250 C C . ALA A 1 285 ? -12.007 -0.053 31.789 1.00 91.69 285 ALA A C 1
ATOM 2252 O O . ALA A 1 285 ? -12.785 0.778 31.340 1.00 91.69 285 ALA A O 1
ATOM 2253 N N . LYS A 1 286 ? -12.370 -1.312 32.060 1.00 93.75 286 LYS A N 1
ATOM 2254 C CA . LYS A 1 286 ? -13.734 -1.813 31.887 1.00 93.75 286 LYS A CA 1
ATOM 2255 C C . LYS A 1 286 ? -14.739 -1.047 32.748 1.00 93.75 286 LYS A C 1
ATOM 2257 O O . LYS A 1 286 ? -15.730 -0.582 32.208 1.00 93.75 286 LYS A O 1
ATOM 2262 N N . SER A 1 287 ? -14.450 -0.833 34.035 1.00 93.31 287 SER A N 1
ATOM 2263 C CA . SER A 1 287 ? -15.332 -0.037 34.905 1.00 93.31 287 SER A CA 1
ATOM 2264 C C . SER A 1 287 ? -15.517 1.399 34.406 1.00 93.31 287 SER A C 1
ATOM 2266 O O . SER A 1 287 ? -16.636 1.895 34.395 1.00 93.31 287 SER A O 1
ATOM 2268 N N . ILE A 1 288 ? -14.441 2.045 33.940 1.00 93.94 288 ILE A N 1
ATOM 2269 C CA . ILE A 1 288 ? -14.512 3.399 33.360 1.00 93.94 288 ILE A CA 1
ATOM 2270 C C . ILE A 1 288 ? -15.349 3.392 32.075 1.00 93.94 288 ILE A C 1
ATOM 2272 O O . ILE A 1 288 ? -16.184 4.267 31.874 1.00 93.94 288 ILE A O 1
ATOM 2276 N N . LEU A 1 289 ? -15.144 2.398 31.211 1.00 93.69 289 LEU A N 1
ATOM 2277 C CA . LEU A 1 289 ? -15.900 2.258 29.972 1.00 93.69 289 LEU A CA 1
ATOM 2278 C C . LEU A 1 289 ? -17.393 2.033 30.240 1.00 93.69 289 LEU A C 1
ATOM 2280 O O . LEU A 1 289 ? -18.216 2.599 29.531 1.00 93.69 289 LEU A O 1
ATOM 2284 N N . ASP A 1 290 ? -17.748 1.238 31.250 1.00 92.75 290 ASP A N 1
ATOM 2285 C CA . ASP A 1 290 ? -19.144 0.995 31.628 1.00 92.75 290 ASP A CA 1
ATOM 2286 C C . ASP A 1 290 ? -19.830 2.290 32.111 1.00 92.75 290 ASP A C 1
ATOM 2288 O O . ASP A 1 290 ? -20.961 2.566 31.713 1.00 92.75 290 ASP A O 1
ATOM 2292 N N . GLU A 1 291 ? -19.136 3.130 32.888 1.00 93.31 291 GLU A N 1
ATOM 2293 C CA . GLU A 1 291 ? -19.630 4.460 33.287 1.00 93.31 291 GLU A CA 1
ATOM 2294 C C . GLU A 1 291 ? -19.813 5.397 32.076 1.00 93.31 291 GLU A C 1
ATOM 2296 O O . GLU A 1 291 ? -20.859 6.036 31.928 1.00 93.31 291 GLU A O 1
ATOM 2301 N N . GLU A 1 292 ? -18.826 5.448 31.176 1.00 93.81 292 GLU A N 1
ATOM 2302 C CA . GLU A 1 292 ? -18.883 6.260 29.953 1.00 93.81 292 GLU A CA 1
ATOM 2303 C C . GLU A 1 292 ? -19.967 5.776 28.976 1.00 93.81 292 GLU A C 1
ATOM 2305 O O . GLU A 1 292 ? -20.585 6.584 28.285 1.00 93.81 292 GLU A O 1
ATOM 2310 N N . LEU A 1 293 ? -20.241 4.470 28.922 1.00 92.81 293 LEU A N 1
ATOM 2311 C CA . LEU A 1 293 ? -21.307 3.894 28.100 1.00 92.81 293 LEU A CA 1
ATOM 2312 C C . LEU A 1 293 ? -22.693 4.334 28.569 1.00 92.81 293 LEU A C 1
ATOM 2314 O O . LEU A 1 293 ? -23.527 4.671 27.730 1.00 92.81 293 LEU A O 1
ATOM 2318 N N . GLU A 1 294 ? -22.942 4.357 29.880 1.00 91.50 294 GLU A N 1
ATOM 2319 C CA . GLU A 1 294 ? -24.190 4.897 30.434 1.00 91.50 294 GLU A CA 1
ATOM 2320 C C . GLU A 1 294 ? -24.326 6.391 30.125 1.00 91.50 294 GLU A C 1
ATOM 2322 O O . GLU A 1 294 ? -25.386 6.849 29.700 1.00 91.50 294 GLU A O 1
ATOM 2327 N N . ALA A 1 295 ? -23.230 7.139 30.257 1.00 89.88 295 ALA A N 1
ATOM 2328 C CA . ALA A 1 295 ? -23.176 8.562 29.946 1.00 89.88 295 ALA A CA 1
ATOM 2329 C C . ALA A 1 295 ? -23.377 8.871 28.447 1.00 89.88 295 ALA A C 1
ATOM 2331 O O . ALA A 1 295 ? -23.840 9.962 28.100 1.00 89.88 295 ALA A O 1
ATOM 2332 N N . ALA A 1 296 ? -23.014 7.938 27.564 1.00 89.19 296 ALA A N 1
ATOM 2333 C CA . ALA A 1 296 ? -23.138 8.065 26.118 1.00 89.19 296 ALA A CA 1
ATOM 2334 C C . ALA A 1 296 ? -24.557 7.782 25.599 1.00 89.19 296 ALA A C 1
ATOM 2336 O O . ALA A 1 296 ? -24.927 8.366 24.587 1.00 89.19 296 ALA A O 1
ATOM 2337 N N . LYS A 1 297 ? -25.384 6.983 26.295 1.00 88.19 297 LYS A N 1
ATOM 2338 C CA . LYS A 1 297 ? -26.753 6.629 25.847 1.00 88.19 297 LYS A CA 1
ATOM 2339 C C . LYS A 1 297 ? -27.640 7.830 25.502 1.00 88.19 297 LYS A C 1
ATOM 2341 O O . LYS A 1 297 ? -28.496 7.724 24.635 1.00 88.19 297 LYS A O 1
ATOM 2346 N N . GLU A 1 298 ? -27.464 8.948 26.202 1.00 83.62 298 GLU A N 1
ATOM 2347 C CA . GLU A 1 298 ? -28.247 10.175 25.987 1.00 83.62 298 GLU A CA 1
ATOM 2348 C C . GLU A 1 298 ? -27.533 11.187 25.072 1.00 83.62 298 GLU A C 1
ATOM 2350 O O . GLU A 1 298 ? -28.162 12.094 24.535 1.00 83.62 298 GLU A O 1
ATOM 2355 N N . ARG A 1 299 ? -26.209 11.062 24.906 1.00 87.75 299 ARG A N 1
ATOM 2356 C CA . ARG A 1 299 ? -25.368 12.069 24.232 1.00 87.75 299 ARG A CA 1
ATOM 2357 C C . ARG A 1 299 ? -24.867 11.653 22.859 1.00 87.75 299 ARG A C 1
ATOM 2359 O O . ARG A 1 299 ? -24.428 12.524 22.113 1.00 87.75 299 ARG A O 1
ATOM 2366 N N . ALA A 1 300 ? -24.841 10.358 22.579 1.00 87.19 300 ALA A N 1
ATOM 2367 C CA . ALA A 1 300 ? -24.415 9.841 21.297 1.00 87.19 300 ALA A CA 1
ATOM 2368 C C . ALA A 1 300 ? -25.545 10.010 20.279 1.00 87.19 300 ALA A C 1
ATOM 2370 O O . ALA A 1 300 ? -26.691 9.637 20.521 1.00 87.19 300 ALA A O 1
ATOM 2371 N N . ASP A 1 301 ? -25.182 10.574 19.141 1.00 89.94 301 ASP A N 1
ATOM 2372 C CA . ASP A 1 301 ? -25.966 10.599 17.915 1.00 89.94 301 ASP A CA 1
ATOM 2373 C C . ASP A 1 301 ? -25.227 9.797 16.832 1.00 89.94 301 ASP A C 1
ATOM 2375 O O . ASP A 1 301 ? -24.088 9.348 17.025 1.00 89.94 301 ASP A O 1
ATOM 2379 N N . ASP A 1 302 ? -25.875 9.590 15.689 1.00 85.19 302 ASP A N 1
ATOM 2380 C CA . ASP A 1 302 ? -25.297 8.803 14.596 1.00 85.19 302 ASP A CA 1
ATOM 2381 C C . ASP A 1 302 ? -23.988 9.430 14.082 1.00 85.19 302 ASP A C 1
ATOM 2383 O O . ASP A 1 302 ? -23.023 8.722 13.784 1.00 85.19 302 ASP A O 1
ATOM 2387 N N . ASP A 1 303 ? -23.903 10.763 14.046 1.00 84.56 303 ASP A N 1
ATOM 2388 C CA . ASP A 1 303 ? -22.721 11.494 13.582 1.00 84.56 303 ASP A CA 1
ATOM 2389 C C . ASP A 1 303 ? -21.516 11.303 14.513 1.00 84.56 303 ASP A C 1
ATOM 2391 O O . ASP A 1 303 ? -20.408 11.003 14.055 1.00 84.56 303 ASP A O 1
ATOM 2395 N N . SER A 1 304 ? -21.708 11.445 15.826 1.00 88.00 304 SER A N 1
ATOM 2396 C CA . SER A 1 304 ? -20.652 11.247 16.824 1.00 88.00 304 SER A CA 1
ATOM 2397 C C . SER A 1 304 ? -20.228 9.785 16.934 1.00 88.00 304 SER A C 1
ATOM 2399 O O . SER A 1 304 ? -19.031 9.518 17.077 1.00 88.00 304 SER A O 1
ATOM 2401 N N . THR A 1 305 ? -21.165 8.847 16.782 1.00 89.19 305 THR A N 1
ATOM 2402 C CA . THR A 1 305 ? -20.884 7.406 16.715 1.00 89.19 305 THR A CA 1
ATOM 2403 C C . THR A 1 305 ? -20.008 7.086 15.504 1.00 89.19 305 THR A C 1
ATOM 2405 O O . THR A 1 305 ? -18.932 6.497 15.644 1.00 89.19 305 THR A O 1
ATOM 2408 N N . ASN A 1 306 ? -20.399 7.559 14.317 1.00 84.75 306 ASN A N 1
ATOM 2409 C CA . ASN A 1 306 ? -19.635 7.383 13.083 1.00 84.75 306 ASN A CA 1
ATOM 2410 C C . ASN A 1 306 ? -18.242 8.022 13.172 1.00 84.75 306 ASN A C 1
ATOM 2412 O O . ASN A 1 306 ? -17.243 7.407 12.791 1.00 84.75 306 ASN A O 1
ATOM 2416 N N . ALA A 1 307 ? -18.148 9.241 13.707 1.00 86.81 307 ALA A N 1
ATOM 2417 C CA . ALA A 1 307 ? -16.875 9.933 13.886 1.00 86.81 307 ALA A CA 1
ATOM 2418 C C . ALA A 1 307 ? -15.932 9.167 14.829 1.00 86.81 307 ALA A C 1
ATOM 2420 O O . ALA A 1 307 ? -14.737 9.041 14.542 1.00 86.81 307 ALA A O 1
ATOM 2421 N N . ALA A 1 308 ? -16.463 8.621 15.925 1.00 90.62 308 ALA A N 1
ATOM 2422 C CA . ALA A 1 308 ? -15.699 7.821 16.870 1.00 90.62 308 ALA A CA 1
ATOM 2423 C C . ALA A 1 308 ? -15.193 6.513 16.238 1.00 90.62 308 ALA A C 1
ATOM 2425 O O . ALA A 1 308 ? -14.006 6.197 16.340 1.00 90.62 308 ALA A O 1
ATOM 2426 N N . GLN A 1 309 ? -16.046 5.793 15.503 1.00 89.56 309 GLN A N 1
ATOM 2427 C CA . GLN A 1 309 ? -15.642 4.584 14.778 1.00 89.56 309 GLN A CA 1
ATOM 2428 C C . GLN A 1 309 ? -14.546 4.878 13.741 1.00 89.56 309 GLN A C 1
ATOM 2430 O O . GLN A 1 309 ? -13.532 4.179 13.701 1.00 89.56 309 GLN A O 1
ATOM 2435 N N . LEU A 1 310 ? -14.683 5.953 12.956 1.00 85.81 310 LEU A N 1
ATOM 2436 C CA . LEU A 1 310 ? -13.659 6.382 11.994 1.00 85.81 310 LEU A CA 1
ATOM 2437 C C . LEU A 1 310 ? -12.325 6.710 12.670 1.00 85.81 310 LEU A C 1
ATOM 2439 O O . LEU A 1 310 ? -11.262 6.355 12.157 1.00 85.81 310 LEU A O 1
ATOM 2443 N N . LYS A 1 311 ? -12.363 7.356 13.839 1.00 88.88 311 LYS A N 1
ATOM 2444 C CA . LYS A 1 311 ? -11.162 7.672 14.621 1.00 88.88 311 LYS A CA 1
ATOM 2445 C C . LYS A 1 311 ? -10.429 6.403 15.061 1.00 88.88 311 LYS A C 1
ATOM 2447 O O . LYS A 1 311 ? -9.204 6.332 14.946 1.00 88.88 311 LYS A O 1
ATOM 2452 N N . ILE A 1 312 ? -11.169 5.386 15.497 1.00 90.06 312 ILE A N 1
ATOM 2453 C CA . ILE A 1 312 ? -10.625 4.081 15.898 1.00 90.06 312 ILE A CA 1
ATOM 2454 C C . ILE A 1 312 ? -9.995 3.355 14.703 1.00 90.06 312 ILE A C 1
ATOM 2456 O O . ILE A 1 312 ? -8.858 2.884 14.797 1.00 90.06 312 ILE A O 1
ATOM 2460 N N . LEU A 1 313 ? -10.681 3.319 13.557 1.00 87.88 313 LEU A N 1
ATOM 2461 C CA . LEU A 1 313 ? -10.146 2.729 12.324 1.00 87.88 313 LEU A CA 1
ATOM 2462 C C . LEU A 1 313 ? -8.878 3.458 11.851 1.00 87.88 313 LEU A C 1
ATOM 2464 O O . LEU A 1 313 ? -7.882 2.821 11.498 1.00 87.88 313 LEU A O 1
ATOM 2468 N N . GLY A 1 314 ? -8.869 4.791 11.926 1.00 85.12 314 GLY A N 1
ATOM 2469 C CA . GLY A 1 314 ? -7.694 5.613 11.639 1.00 85.12 314 GLY A CA 1
ATOM 2470 C C . GLY A 1 314 ? -6.508 5.290 12.554 1.00 85.12 314 GLY A C 1
ATOM 2471 O O . GLY A 1 314 ? -5.375 5.163 12.081 1.00 85.12 314 GLY A O 1
ATOM 2472 N N . MET A 1 315 ? -6.759 5.080 13.850 1.00 88.38 315 MET A N 1
ATOM 2473 C CA . MET A 1 315 ? -5.729 4.665 14.807 1.00 88.38 315 MET A CA 1
ATOM 2474 C C . MET A 1 315 ? -5.160 3.283 14.462 1.00 88.38 315 MET A C 1
ATOM 2476 O O . MET A 1 315 ? -3.939 3.112 14.426 1.00 88.38 315 MET A O 1
ATOM 2480 N N . ALA A 1 316 ? -6.017 2.313 14.137 1.00 86.88 316 ALA A N 1
ATOM 2481 C CA . ALA A 1 316 ? -5.586 0.980 13.721 1.00 86.88 316 ALA A CA 1
ATOM 2482 C C . ALA A 1 316 ? -4.678 1.036 12.477 1.00 86.88 316 ALA A C 1
ATOM 2484 O O . ALA A 1 316 ? -3.599 0.438 12.462 1.00 86.88 316 ALA A O 1
ATOM 2485 N N . ARG A 1 317 ? -5.051 1.830 11.465 1.00 81.88 317 ARG A N 1
ATOM 2486 C CA . ARG A 1 317 ? -4.243 2.042 10.249 1.00 81.88 317 ARG A CA 1
ATOM 2487 C C . ARG A 1 317 ? -2.919 2.757 10.522 1.00 81.88 317 ARG A C 1
ATOM 2489 O O . ARG A 1 317 ? -1.903 2.423 9.907 1.00 81.88 317 ARG A O 1
ATOM 2496 N N . SER A 1 318 ? -2.901 3.702 11.458 1.00 83.75 318 SER A N 1
ATOM 2497 C CA . SER A 1 318 ? -1.670 4.370 11.895 1.00 83.75 318 SER A CA 1
ATOM 2498 C C . SER A 1 318 ? -0.699 3.378 12.547 1.00 83.75 318 SER A C 1
ATOM 2500 O O . SER A 1 318 ? 0.477 3.310 12.175 1.00 83.75 318 SER A O 1
ATOM 2502 N N . LEU A 1 319 ? -1.200 2.516 13.442 1.00 84.75 319 LEU A N 1
ATOM 2503 C CA . LEU A 1 319 ? -0.395 1.446 14.037 1.00 84.75 319 LEU A CA 1
ATOM 2504 C C . LEU A 1 319 ? 0.109 0.461 12.975 1.00 84.75 319 LEU A C 1
ATOM 2506 O O . LEU A 1 319 ? 1.272 0.057 13.045 1.00 84.75 319 LEU A O 1
ATOM 2510 N N . GLN A 1 320 ? -0.712 0.132 11.972 1.00 80.56 320 GLN A N 1
ATOM 2511 C CA . GLN A 1 320 ? -0.315 -0.749 10.872 1.00 80.56 320 GLN A CA 1
ATOM 2512 C C . GLN A 1 320 ? 0.822 -0.146 10.049 1.00 80.56 320 GLN A C 1
ATOM 2514 O O . GLN A 1 320 ? 1.829 -0.802 9.795 1.00 80.56 320 GLN A O 1
ATOM 2519 N N . SER A 1 321 ? 0.698 1.134 9.699 1.00 76.56 321 SER A N 1
ATOM 2520 C CA . SER A 1 321 ? 1.713 1.870 8.937 1.00 76.56 321 SER A CA 1
ATOM 2521 C C . SER A 1 321 ? 3.039 1.983 9.696 1.00 76.56 321 SER A C 1
ATOM 2523 O O . SER A 1 321 ? 4.103 2.007 9.086 1.00 76.56 321 SER A O 1
ATOM 2525 N N . SER A 1 322 ? 2.988 2.012 11.032 1.00 77.25 322 SER A N 1
ATOM 2526 C CA . SER A 1 322 ? 4.177 1.989 11.894 1.00 77.25 322 SER A CA 1
ATOM 2527 C C . SER A 1 322 ? 4.790 0.593 12.093 1.00 77.25 322 SER A C 1
ATOM 2529 O O . SER A 1 322 ? 5.795 0.466 12.788 1.00 77.25 322 SER A O 1
ATOM 2531 N N . GLY A 1 323 ? 4.185 -0.456 11.521 1.00 79.06 323 GLY A N 1
ATOM 2532 C CA . GLY A 1 323 ? 4.628 -1.846 11.655 1.00 79.06 323 GLY A CA 1
ATOM 2533 C C . GLY A 1 323 ? 4.330 -2.486 13.015 1.00 79.06 323 GLY A C 1
ATOM 2534 O O . GLY A 1 323 ? 4.820 -3.576 13.293 1.00 79.06 323 GLY A O 1
ATOM 2535 N N . LYS A 1 324 ? 3.543 -1.824 13.874 1.00 74.50 324 LYS A N 1
ATOM 2536 C CA . LYS A 1 324 ? 3.196 -2.311 15.220 1.00 74.50 324 LYS A CA 1
ATOM 2537 C C . LYS A 1 324 ? 2.063 -3.338 15.223 1.00 74.50 324 LYS A C 1
ATOM 2539 O O . LYS A 1 324 ? 1.994 -4.159 16.129 1.00 74.50 324 LYS A O 1
ATOM 2544 N N . VAL A 1 325 ? 1.187 -3.284 14.222 1.00 80.50 325 VAL A N 1
ATOM 2545 C CA . VAL A 1 325 ? 0.138 -4.283 13.964 1.00 80.50 325 VAL A CA 1
ATOM 2546 C C . VAL A 1 325 ? 0.191 -4.683 12.496 1.00 80.50 325 VAL A C 1
ATOM 2548 O O . VAL A 1 325 ? 0.599 -3.896 11.646 1.00 80.50 325 VAL A O 1
ATOM 2551 N N . THR A 1 326 ? -0.214 -5.907 12.179 1.00 74.50 326 THR A N 1
ATOM 2552 C CA . THR A 1 326 ? -0.279 -6.387 10.791 1.00 74.50 326 THR A CA 1
ATOM 2553 C C . THR A 1 326 ? -1.703 -6.277 10.234 1.00 74.50 326 THR A C 1
ATOM 2555 O O . THR A 1 326 ? -1.863 -6.197 9.017 1.00 74.50 326 THR A O 1
ATOM 2558 N N . LEU A 1 327 ? -2.721 -6.205 11.107 1.00 73.81 327 LEU A N 1
ATOM 2559 C CA . LEU A 1 327 ? -4.153 -6.168 10.765 1.00 73.81 327 LEU A CA 1
ATOM 2560 C C . LEU A 1 327 ? -4.538 -7.290 9.794 1.00 73.81 327 LEU A C 1
ATOM 2562 O O . LEU A 1 327 ? -5.144 -7.058 8.748 1.00 73.81 327 LEU A O 1
ATOM 2566 N N . LYS A 1 328 ? -4.152 -8.524 10.125 1.00 70.69 328 LYS A N 1
ATOM 2567 C CA . LYS A 1 328 ? -4.659 -9.697 9.410 1.00 70.69 328 LYS A CA 1
ATOM 2568 C C . LYS A 1 328 ? -5.978 -10.095 10.050 1.00 70.69 328 LYS A C 1
ATOM 2570 O O . LYS A 1 328 ? -5.977 -10.641 11.149 1.00 70.69 328 LYS A O 1
ATOM 2575 N N . LEU A 1 329 ? -7.081 -9.819 9.359 1.00 65.00 329 LEU A N 1
ATOM 2576 C CA . LEU A 1 329 ? -8.383 -10.361 9.732 1.00 65.00 329 LEU A CA 1
ATOM 2577 C C . LEU A 1 329 ? -8.270 -11.887 9.723 1.00 65.00 329 LEU A C 1
ATOM 2579 O O . LEU A 1 329 ? -7.874 -12.474 8.714 1.00 65.00 329 LEU A O 1
ATOM 2583 N N . VAL A 1 330 ? -8.552 -12.527 10.856 1.00 55.19 330 VAL A N 1
ATOM 2584 C CA . VAL A 1 330 ? -8.638 -13.986 10.903 1.00 55.19 330 VAL A CA 1
ATOM 2585 C C . VAL A 1 330 ? -9.877 -14.367 10.097 1.00 55.19 330 VAL A C 1
ATOM 2587 O O . VAL A 1 330 ? -10.986 -13.930 10.415 1.00 55.19 330 VAL A O 1
ATOM 2590 N N . GLU A 1 331 ? -9.688 -15.116 9.008 1.00 41.31 331 GLU A N 1
ATOM 2591 C CA . GLU A 1 331 ? -10.811 -15.666 8.253 1.00 41.31 331 GLU A CA 1
ATOM 2592 C C . GLU A 1 331 ? -11.666 -16.498 9.209 1.00 41.31 331 GLU A C 1
ATOM 2594 O O . GLU A 1 331 ? -11.144 -17.311 9.974 1.00 41.31 331 GLU A O 1
ATOM 2599 N N . ALA A 1 332 ? -12.980 -16.266 9.193 1.00 38.09 332 ALA A N 1
ATOM 2600 C CA . ALA A 1 332 ? -13.903 -17.101 9.940 1.00 38.09 332 ALA A CA 1
ATOM 2601 C C . ALA A 1 332 ? -13.694 -18.545 9.477 1.00 38.09 332 ALA A C 1
ATOM 2603 O O . ALA A 1 332 ? -13.838 -18.833 8.286 1.00 38.09 332 ALA A O 1
ATOM 2604 N N . GLU A 1 333 ? -13.332 -19.435 10.404 1.00 30.83 333 GLU A N 1
ATOM 2605 C CA . GLU A 1 333 ? -13.271 -20.864 10.132 1.00 30.83 333 GLU A CA 1
ATOM 2606 C C . GLU A 1 333 ? -14.603 -21.265 9.496 1.00 30.83 333 GLU A C 1
ATOM 2608 O O . GLU A 1 333 ? -15.661 -21.220 10.135 1.00 30.83 333 GLU A O 1
ATOM 2613 N N . LYS A 1 334 ? -14.572 -21.616 8.205 1.00 30.72 334 LYS A N 1
ATOM 2614 C CA . LYS A 1 334 ? -15.687 -22.308 7.573 1.00 30.72 334 LYS A CA 1
ATOM 2615 C C . LYS A 1 334 ? -15.850 -23.590 8.373 1.00 30.72 334 LYS A C 1
ATOM 2617 O O . LYS A 1 334 ? -15.052 -24.508 8.214 1.00 30.72 334 LYS A O 1
ATOM 2622 N N . LYS A 1 335 ? -16.852 -23.636 9.255 1.00 32.78 335 LYS A N 1
ATOM 2623 C CA . LYS A 1 335 ? -17.311 -24.888 9.852 1.00 32.78 335 LYS A CA 1
ATOM 2624 C C . LYS A 1 335 ? -17.608 -25.819 8.686 1.00 32.78 335 LYS A C 1
ATOM 2626 O O . LYS A 1 335 ? -18.576 -25.599 7.957 1.00 32.78 335 LYS A O 1
ATOM 2631 N N . GLU A 1 336 ? -16.722 -26.787 8.462 1.00 32.97 336 GLU A N 1
ATOM 2632 C CA . GLU A 1 336 ? -16.959 -27.872 7.525 1.00 32.97 336 GLU A CA 1
ATOM 2633 C C . GLU A 1 336 ? -18.306 -28.479 7.894 1.00 32.97 336 GLU A C 1
ATOM 2635 O O . GLU A 1 336 ? -18.521 -28.933 9.020 1.00 32.97 336 GLU A O 1
ATOM 2640 N N . GLY A 1 337 ? -19.244 -28.365 6.957 1.00 34.38 337 GLY A N 1
ATOM 2641 C CA . GLY A 1 337 ? -20.585 -28.884 7.107 1.00 34.38 337 GLY A CA 1
ATOM 2642 C C . GLY A 1 337 ? -20.515 -30.361 7.448 1.00 34.38 337 GLY A C 1
ATOM 2643 O O . GLY A 1 337 ? -19.956 -31.157 6.692 1.00 34.38 337 GLY A O 1
ATOM 2644 N N . ASP A 1 338 ? -21.101 -30.670 8.598 1.00 39.03 338 ASP A N 1
ATOM 2645 C CA . ASP A 1 338 ? -21.643 -31.956 8.996 1.00 39.03 338 ASP A CA 1
ATOM 2646 C C . ASP A 1 338 ? -2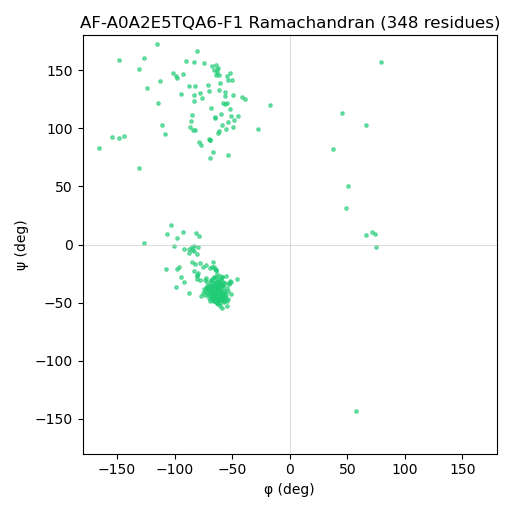2.095 -32.752 7.761 1.00 39.03 338 ASP A C 1
ATOM 2648 O O . ASP A 1 338 ? -23.147 -32.499 7.162 1.00 39.03 338 ASP A O 1
ATOM 2652 N N . LYS A 1 339 ? -21.249 -33.689 7.318 1.00 37.84 339 LYS A N 1
ATOM 2653 C CA . LYS A 1 339 ? -21.664 -34.730 6.384 1.00 37.84 339 LYS A CA 1
ATOM 2654 C C . LYS A 1 339 ? -22.608 -35.624 7.166 1.00 37.84 339 LYS A C 1
ATOM 2656 O O . LYS A 1 339 ? -22.176 -36.602 7.768 1.00 37.84 339 LYS A O 1
ATOM 2661 N N . GLY A 1 340 ? -23.890 -35.277 7.113 1.00 36.25 340 GLY A N 1
ATOM 2662 C CA . GLY A 1 340 ? -24.972 -36.148 7.529 1.00 36.25 340 GLY A CA 1
ATOM 2663 C C . GLY A 1 340 ? -24.784 -37.520 6.891 1.00 36.25 340 GLY A C 1
ATOM 2664 O O . GLY A 1 340 ? -24.972 -37.697 5.684 1.00 36.25 340 GLY A O 1
ATOM 2665 N N . GLU A 1 341 ? -24.393 -38.486 7.718 1.00 38.59 341 GLU A N 1
ATOM 2666 C CA . GLU A 1 341 ? -24.537 -39.906 7.444 1.00 38.59 341 GLU A CA 1
ATOM 2667 C C . GLU A 1 341 ? -26.015 -40.165 7.141 1.00 38.59 341 GLU A C 1
ATOM 2669 O O . GLU A 1 341 ? -26.858 -40.293 8.031 1.00 38.59 341 GLU A O 1
ATOM 2674 N N . LYS A 1 342 ? -26.345 -40.249 5.850 1.00 40.09 342 LYS A N 1
ATOM 2675 C CA . LYS A 1 342 ? -27.533 -40.970 5.409 1.00 40.09 342 LYS A CA 1
ATOM 2676 C C . LYS A 1 342 ? -27.346 -42.425 5.826 1.00 40.09 342 LYS A C 1
ATOM 2678 O O . LYS A 1 342 ? -26.669 -43.190 5.146 1.00 40.09 342 LYS A O 1
ATOM 2683 N N . LYS A 1 343 ? -27.948 -42.794 6.956 1.00 41.53 343 LYS A N 1
ATOM 2684 C CA . LYS A 1 343 ? -28.300 -44.182 7.242 1.00 41.53 343 LYS A CA 1
ATOM 2685 C C . LYS A 1 343 ? -29.250 -44.651 6.146 1.00 41.53 343 LYS A C 1
ATOM 2687 O O . LYS A 1 343 ? -30.373 -44.161 6.043 1.00 41.53 343 LYS A O 1
ATOM 2692 N N . ASP A 1 344 ? -28.769 -45.583 5.336 1.00 42.81 344 ASP A N 1
ATOM 2693 C CA . ASP A 1 344 ? -29.586 -46.390 4.443 1.00 42.81 344 ASP A CA 1
ATOM 2694 C C . ASP A 1 344 ? -30.560 -47.228 5.282 1.00 42.81 344 ASP A C 1
ATOM 2696 O O . ASP A 1 344 ? -30.229 -48.301 5.786 1.00 42.81 344 ASP A O 1
ATOM 2700 N N . ASP A 1 345 ? -31.780 -46.719 5.431 1.00 44.69 345 ASP A N 1
ATOM 2701 C CA . ASP A 1 345 ? -32.948 -47.505 5.808 1.00 44.69 345 ASP A CA 1
ATOM 2702 C C . ASP A 1 345 ? -33.412 -48.289 4.570 1.00 44.69 345 ASP A C 1
ATOM 2704 O O . ASP A 1 345 ? -34.245 -47.839 3.779 1.00 44.69 345 ASP A O 1
ATOM 2708 N N . LYS A 1 346 ? -32.813 -49.465 4.346 1.00 46.53 346 LYS A N 1
ATOM 2709 C CA . LYS A 1 346 ? -33.422 -50.478 3.479 1.00 46.53 346 LYS A CA 1
ATOM 2710 C C . LYS A 1 346 ? -34.505 -51.188 4.276 1.00 46.53 346 LYS A C 1
ATOM 2712 O O . LYS A 1 346 ? -34.274 -52.229 4.884 1.00 46.53 346 LYS A O 1
ATOM 2717 N N . GLY A 1 347 ? -35.695 -50.603 4.205 1.00 40.97 347 GLY A N 1
ATOM 2718 C CA . GLY A 1 347 ? -36.939 -51.256 4.554 1.00 40.97 347 GLY A CA 1
ATOM 2719 C C . GLY A 1 347 ? -37.140 -52.536 3.746 1.00 40.97 347 GLY A C 1
ATOM 2720 O O . GLY A 1 347 ? -37.090 -52.545 2.512 1.00 40.97 347 GLY A O 1
ATOM 2721 N N . ASP A 1 348 ? -37.400 -53.602 4.492 1.00 47.84 348 ASP A N 1
ATOM 2722 C CA . ASP A 1 348 ? -38.077 -54.817 4.068 1.00 47.84 348 ASP A CA 1
ATOM 2723 C C . ASP A 1 348 ? -39.275 -54.507 3.163 1.00 47.84 348 ASP A C 1
ATOM 2725 O O . ASP A 1 348 ? -40.176 -53.752 3.539 1.00 47.84 348 ASP A O 1
ATOM 2729 N N . LYS A 1 349 ? -39.312 -55.145 1.988 1.00 48.62 349 LYS A N 1
ATOM 2730 C CA . LYS A 1 349 ? -40.544 -55.453 1.246 1.00 48.62 349 LYS A CA 1
ATOM 2731 C C . LYS A 1 349 ? -40.262 -56.483 0.146 1.00 48.62 349 LYS A C 1
ATOM 2733 O O . LYS A 1 349 ? -40.099 -56.119 -1.016 1.00 48.62 349 LYS A O 1
ATOM 2738 N N . LYS A 1 350 ? -40.247 -57.759 0.534 1.00 40.25 350 LYS A N 1
ATOM 2739 C CA . LYS A 1 350 ? -41.139 -58.848 0.075 1.00 40.25 350 LYS A CA 1
ATOM 2740 C C . LYS A 1 350 ? -40.472 -60.210 0.146 1.00 40.25 350 LYS A C 1
ATOM 2742 O O . LYS A 1 350 ? -39.366 -60.349 -0.414 1.00 40.25 350 LYS A O 1
#

Secondary structure (DSSP, 8-state):
----------S-HHHHHHHHHHHHHHHHSTTSHHHHHHHH-HHHHHHHHHHHHH--S--HHHHHHHHHHHHHHHHHHS-----HHHHHHHHHHHH------------STTGGGGGS-HHHHHHHHTTS-HHHHHHHHHHS-HHHHHHHHHHS-HHHHHHHHHHHTT-----HHHHHHHHHHHHHHHHHHTHHHHHHHHHHHHHHHHHTS-HHHHHHHHHHHHHH-HHHHHHHHHH---TGGGGGS-HHHHHHHHTTS-HHHHHHHTTT--HHHHHHHHHTS-HHHHHHHHHHHHHHTTT--HHHHHHHHHHHHHHHHHHHHTTS----PPPP------------------